Protein AF-A0A9Q9EJA8-F1 (afdb_monomer)

Foldseek 3Di:
DDPPPLPQDLQFFFKKWADPDDDDDDDDDDPCPDIKIWTFRDDDDVPDQWTKTWTWDLPVVPAQLDPPRQQCQKAFEWEPLDPDQADDDPSQADDVPGDHHDDDYWYWHFPDNPQIDRSSIMTGLQDIDIDRPVRDIDTGTTTDSVRSVVVSVSNVVNVVVVVVVVVVVVVVPPDDDPDDDDPPDDDDDDDDDDDDDDDDDDDDDDDDDDDDDDDDDDDDDDDDPDDDDPVVVVVSVVVVVVVVVVVVVLLVVLVVLVVQLVVVVVVVDDNVVSLVVSLVVQCVVPDDVCNVPSSVSSVVSPVSPD

Organism: NCBI:txid215465

Radius of gyration: 27.8 Å; Cα contacts (8 Å, |Δi|>4): 337; chains: 1; bounding box: 72×60×79 Å

Sequence (306 aa):
MHASSDKVSASNVTVVSNLELRPHDDAAEVLIRGVLRYVIIDDPAEGEDFVWALPITSYGGKGVQKKGIIKREHSVVYTTTTRGPPTQTQEELPDRGEKGMLPNAIEVTPHLPSEKLHIMSRINYGEPTRIAIGTSAHEVGAVHRDSVGWFVNQYKLVREQRRQVAAVSNADSTHGSPGSSRYDDLQSFSDNATGKQVKGKMPESSNTRRSGREGPSERGKSTRAESPTSQEHAQNAQQYALRQVSRDQLAIEAAQVHAAYDRLYAERRPEHEIMQTLIARYSSSHGDMLRNDAAARVAYLLQRTS

Nearest PDB structures (foldseek):
  5hjz-assembly1_A  TM=6.035E-01  e=1.183E-02  Mycobacterium tuberculosis H37Rv
  6kyt-assembly1_J  TM=6.198E-01  e=3.607E-02  Mycobacterium tuberculosis H37Rv
  1wx6-assembly1_A  TM=5.287E-01  e=7.513E+00  Homo sapiens

Mean predicted aligned error: 17.38 Å

Structure (mmCIF, N/CA/C/O backbone):
data_AF-A0A9Q9EJA8-F1
#
_entry.id   AF-A0A9Q9EJA8-F1
#
loop_
_atom_site.group_PDB
_atom_site.id
_atom_site.type_symbol
_atom_site.label_atom_id
_atom_site.label_alt_id
_atom_site.label_comp_id
_atom_site.label_asym_id
_atom_site.label_entity_id
_atom_site.label_seq_id
_atom_site.pdbx_PDB_ins_code
_atom_site.Cartn_x
_atom_site.Cartn_y
_atom_site.Cartn_z
_atom_site.occupancy
_atom_site.B_iso_or_equiv
_atom_site.auth_seq_id
_atom_site.auth_comp_id
_atom_site.auth_asym_id
_atom_site.auth_atom_id
_atom_site.pdbx_PDB_model_num
ATOM 1 N N . MET A 1 1 ? 11.878 13.684 23.025 1.00 31.75 1 MET A N 1
ATOM 2 C CA . MET A 1 1 ? 12.324 13.023 21.780 1.00 31.75 1 MET A CA 1
ATOM 3 C C . MET A 1 1 ? 11.150 13.012 20.810 1.00 31.75 1 MET A C 1
ATOM 5 O O . MET A 1 1 ? 10.240 12.212 20.976 1.00 31.75 1 MET A O 1
ATOM 9 N N . HIS A 1 2 ? 11.086 13.979 19.893 1.00 28.17 2 HIS A N 1
ATOM 10 C CA . HIS A 1 2 ? 10.062 14.018 18.846 1.00 28.17 2 HIS A CA 1
ATOM 11 C C . HIS A 1 2 ? 10.539 13.154 17.679 1.00 28.17 2 HIS A C 1
ATOM 13 O O . HIS A 1 2 ? 11.543 13.477 17.052 1.00 28.17 2 HIS A O 1
ATOM 19 N N . ALA A 1 3 ? 9.854 12.038 17.427 1.00 35.38 3 ALA A N 1
ATOM 20 C CA . ALA A 1 3 ? 10.087 11.235 16.236 1.00 35.38 3 ALA A CA 1
ATOM 21 C C . ALA A 1 3 ? 9.667 12.055 15.008 1.00 35.38 3 ALA A C 1
ATOM 23 O O . ALA A 1 3 ? 8.491 12.380 14.838 1.00 35.38 3 ALA A O 1
ATOM 24 N N . SER A 1 4 ? 10.647 12.416 14.185 1.00 34.53 4 SER A N 1
ATOM 25 C CA . SER A 1 4 ? 10.465 13.057 12.885 1.00 34.53 4 SER A CA 1
ATOM 26 C C . SER A 1 4 ? 9.909 12.021 11.897 1.00 34.53 4 SER A C 1
ATOM 28 O O . SER A 1 4 ? 10.664 11.412 11.150 1.00 34.53 4 SER A O 1
ATOM 30 N N . SER A 1 5 ? 8.596 11.754 11.947 1.00 43.06 5 SER A N 1
ATOM 31 C CA . SER A 1 5 ? 7.915 10.771 11.076 1.00 43.06 5 SER A CA 1
ATOM 32 C C . SER A 1 5 ? 7.208 11.409 9.867 1.00 43.06 5 SER A C 1
ATOM 34 O O . SER A 1 5 ? 6.305 10.808 9.289 1.00 43.06 5 SER A O 1
ATOM 36 N N . ASP A 1 6 ? 7.568 12.638 9.491 1.00 43.94 6 ASP A N 1
ATOM 37 C CA . ASP A 1 6 ? 6.875 13.375 8.420 1.00 43.94 6 ASP A CA 1
ATOM 38 C C . ASP A 1 6 ? 7.441 13.113 7.012 1.00 43.94 6 ASP A C 1
ATOM 40 O O . ASP A 1 6 ? 6.987 13.716 6.036 1.00 43.94 6 ASP A O 1
ATOM 44 N N . LYS A 1 7 ? 8.396 12.186 6.870 1.00 42.91 7 LYS A N 1
ATOM 45 C CA . LYS A 1 7 ? 9.030 11.852 5.588 1.00 42.91 7 LYS A CA 1
ATOM 46 C C . LYS A 1 7 ? 8.481 10.564 4.968 1.00 42.91 7 LYS A C 1
ATOM 48 O O . LYS A 1 7 ? 9.251 9.677 4.632 1.00 42.91 7 LYS A O 1
ATOM 53 N N . VAL A 1 8 ? 7.173 10.529 4.712 1.00 46.62 8 VAL A N 1
ATOM 54 C CA . VAL A 1 8 ? 6.616 9.556 3.758 1.00 46.62 8 VAL A CA 1
ATOM 55 C C . VAL A 1 8 ? 7.065 9.963 2.363 1.00 46.62 8 VAL A C 1
ATOM 57 O O . VAL A 1 8 ? 6.493 10.874 1.756 1.00 46.62 8 VAL A O 1
ATOM 60 N N . SER A 1 9 ? 8.146 9.346 1.889 1.00 42.38 9 SER A N 1
ATOM 61 C CA . SER A 1 9 ? 8.662 9.577 0.544 1.00 42.38 9 SER A CA 1
ATOM 62 C C . SER A 1 9 ? 7.737 8.907 -0.467 1.00 42.38 9 SER A C 1
ATOM 64 O O . SER A 1 9 ? 7.563 7.692 -0.463 1.00 42.38 9 SER A O 1
ATOM 66 N N . ALA A 1 10 ? 7.150 9.705 -1.359 1.00 42.44 10 ALA A N 1
ATOM 67 C CA . ALA A 1 10 ? 6.226 9.245 -2.397 1.00 42.44 10 ALA A CA 1
ATOM 68 C C . ALA A 1 10 ? 6.856 8.247 -3.392 1.00 42.44 10 ALA A C 1
ATOM 70 O O . ALA A 1 10 ? 6.149 7.644 -4.191 1.00 42.44 10 ALA A O 1
ATOM 71 N N . SER A 1 11 ? 8.177 8.078 -3.382 1.00 36.31 11 SER A N 1
ATOM 72 C CA . SER A 1 11 ? 8.879 7.432 -4.482 1.00 36.31 11 SER A CA 1
ATOM 73 C C . SER A 1 11 ? 8.814 5.905 -4.507 1.00 36.31 11 SER A C 1
ATOM 75 O O . SER A 1 11 ? 9.080 5.380 -5.574 1.00 36.31 11 SER A O 1
ATOM 77 N N . ASN A 1 12 ? 8.451 5.176 -3.436 1.00 49.88 12 ASN A N 1
ATOM 78 C CA . ASN A 1 12 ? 8.419 3.695 -3.474 1.00 49.88 12 ASN A CA 1
ATOM 79 C C . ASN A 1 12 ? 7.511 3.053 -2.401 1.00 49.88 12 ASN A C 1
ATOM 81 O O . ASN A 1 12 ? 7.988 2.409 -1.465 1.00 49.88 12 ASN A O 1
ATOM 85 N N . VAL A 1 13 ? 6.190 3.182 -2.533 1.00 63.59 13 VAL A N 1
ATOM 86 C CA . VAL A 1 13 ? 5.240 2.506 -1.632 1.00 63.59 13 VAL A CA 1
ATOM 87 C C . VAL A 1 13 ? 5.021 1.060 -2.106 1.00 63.59 13 VAL A C 1
ATOM 89 O O . VAL A 1 13 ? 4.290 0.805 -3.065 1.00 63.59 13 VAL A O 1
ATOM 92 N N . THR A 1 14 ? 5.683 0.108 -1.444 1.00 73.88 14 THR A N 1
ATOM 93 C CA . THR A 1 14 ? 5.711 -1.314 -1.844 1.00 73.88 14 THR A CA 1
ATOM 94 C C . THR A 1 14 ? 4.660 -2.123 -1.092 1.00 73.88 14 THR A C 1
ATOM 96 O O . THR A 1 14 ? 4.462 -1.933 0.111 1.00 73.88 14 THR A O 1
ATOM 99 N N . VAL A 1 15 ? 4.003 -3.054 -1.785 1.00 75.56 15 VAL A N 1
ATOM 100 C CA . VAL A 1 15 ? 3.098 -4.032 -1.180 1.00 75.56 15 VAL A CA 1
ATOM 101 C C . VAL A 1 15 ? 3.834 -5.347 -0.993 1.00 75.56 15 VAL A C 1
ATOM 103 O O . VAL A 1 15 ? 4.305 -5.953 -1.952 1.00 75.56 15 VAL A O 1
ATOM 106 N N . VAL A 1 16 ? 3.894 -5.815 0.247 1.00 75.69 16 VAL A N 1
ATOM 107 C CA . VAL A 1 16 ? 4.545 -7.075 0.611 1.00 75.69 16 VAL A CA 1
ATOM 108 C C . VAL A 1 16 ? 3.550 -8.030 1.255 1.00 75.69 16 VAL A C 1
ATOM 110 O O . VAL A 1 16 ? 2.524 -7.618 1.798 1.00 75.69 16 VAL A O 1
ATOM 113 N N . SER A 1 17 ? 3.852 -9.320 1.207 1.00 69.81 17 SER A N 1
ATOM 114 C CA . SER A 1 17 ? 3.103 -10.376 1.879 1.00 69.81 17 SER A CA 1
ATOM 115 C C . SER A 1 17 ? 4.037 -11.251 2.702 1.00 69.81 17 SER A C 1
ATOM 117 O O . SER A 1 17 ? 5.135 -11.559 2.253 1.00 69.81 17 SER A O 1
ATOM 119 N N . ASN A 1 18 ? 3.631 -11.662 3.902 1.00 62.41 18 ASN A N 1
ATOM 120 C CA . ASN A 1 18 ? 4.373 -12.696 4.620 1.00 62.41 18 ASN A CA 1
ATOM 121 C C . ASN A 1 18 ? 4.173 -14.038 3.897 1.00 62.41 18 ASN A C 1
ATOM 123 O O . ASN A 1 18 ? 3.034 -14.464 3.690 1.00 62.41 18 ASN A O 1
ATOM 127 N N . LEU A 1 19 ? 5.273 -14.693 3.532 1.00 42.03 19 LEU A N 1
ATOM 128 C CA . LEU A 1 19 ? 5.263 -16.059 3.031 1.00 42.03 19 LEU A CA 1
ATOM 129 C C . LEU A 1 19 ? 5.454 -17.024 4.214 1.00 42.03 19 LEU A C 1
ATOM 131 O O . LEU A 1 19 ? 6.559 -17.500 4.461 1.00 42.03 19 LEU A O 1
ATOM 135 N N . GLU A 1 20 ? 4.386 -17.351 4.943 1.00 41.19 20 GLU A N 1
ATOM 136 C CA . GLU A 1 20 ? 4.407 -18.551 5.791 1.00 41.19 20 GLU A CA 1
ATOM 137 C C . GLU A 1 20 ? 4.150 -19.777 4.906 1.00 41.19 20 GLU A C 1
ATOM 139 O O . GLU A 1 20 ? 3.014 -20.187 4.676 1.00 41.19 20 GLU A O 1
ATOM 144 N N . LEU A 1 21 ? 5.227 -20.370 4.388 1.00 34.34 21 LEU A N 1
ATOM 145 C CA . LEU A 1 21 ? 5.223 -21.751 3.913 1.00 34.34 21 LEU A CA 1
ATOM 146 C C . LEU A 1 21 ? 6.164 -22.572 4.787 1.00 34.34 21 LEU A C 1
ATOM 148 O O . LEU A 1 21 ? 7.366 -22.600 4.535 1.00 34.34 21 LEU A O 1
ATOM 152 N N . ARG A 1 22 ? 5.606 -23.280 5.776 1.00 29.23 22 ARG A N 1
ATOM 153 C CA . ARG A 1 22 ? 6.104 -24.602 6.184 1.00 29.23 22 ARG A CA 1
ATOM 154 C C . ARG A 1 22 ? 4.929 -25.498 6.575 1.00 29.23 22 ARG A C 1
ATOM 156 O O . ARG A 1 22 ? 4.178 -25.160 7.484 1.00 29.23 22 ARG A O 1
ATOM 163 N N . PRO A 1 23 ? 4.834 -26.673 5.944 1.00 39.72 23 PRO A N 1
ATOM 164 C CA . PRO A 1 23 ? 4.795 -27.884 6.741 1.00 39.72 23 PRO A CA 1
ATOM 165 C C . PRO A 1 23 ? 5.973 -28.772 6.343 1.00 39.72 23 PRO A C 1
ATOM 167 O O . PRO A 1 23 ? 6.145 -29.106 5.173 1.00 39.72 23 PRO A O 1
ATOM 170 N N . HIS A 1 24 ? 6.783 -29.148 7.327 1.00 37.91 24 HIS A N 1
ATOM 171 C CA . HIS A 1 24 ? 7.570 -30.369 7.241 1.00 37.91 24 HIS A CA 1
ATOM 172 C C . HIS A 1 24 ? 7.313 -31.148 8.532 1.00 37.91 24 HIS A C 1
ATOM 174 O O . HIS A 1 24 ? 7.631 -30.669 9.618 1.00 37.91 24 HIS A O 1
ATOM 180 N N . ASP A 1 25 ? 6.683 -32.297 8.317 1.00 39.53 25 ASP A N 1
ATOM 181 C CA . ASP A 1 25 ? 6.394 -33.450 9.169 1.00 39.53 25 ASP A CA 1
ATOM 182 C C . ASP A 1 25 ? 5.398 -33.362 10.341 1.00 39.53 25 ASP A C 1
ATOM 184 O O . ASP A 1 25 ? 5.552 -32.640 11.322 1.00 39.53 25 ASP A O 1
ATOM 188 N N . ASP A 1 26 ? 4.401 -34.238 10.174 1.00 40.19 26 ASP A N 1
ATOM 189 C CA . ASP A 1 26 ? 3.624 -35.015 11.136 1.00 40.19 26 ASP A CA 1
ATOM 190 C C . ASP A 1 26 ? 2.587 -34.325 12.038 1.00 40.19 26 ASP A C 1
ATOM 192 O O . ASP A 1 26 ? 2.836 -33.863 13.145 1.00 40.19 26 ASP A O 1
ATOM 196 N N . ALA A 1 27 ? 1.341 -34.420 11.555 1.00 44.38 27 ALA A N 1
ATOM 197 C CA . ALA A 1 27 ? 0.131 -34.678 12.334 1.00 44.38 27 ALA A CA 1
ATOM 198 C C . ALA A 1 27 ? -0.126 -33.790 13.568 1.00 44.38 27 ALA A C 1
ATOM 200 O O . ALA A 1 27 ? -0.240 -34.276 14.690 1.00 44.38 27 ALA A O 1
ATOM 201 N N . ALA A 1 28 ? -0.388 -32.504 13.340 1.00 34.06 28 ALA A N 1
ATOM 202 C CA . ALA A 1 28 ? -1.338 -31.741 14.145 1.00 34.06 28 ALA A CA 1
ATOM 203 C C . ALA A 1 28 ? -1.908 -30.597 13.298 1.00 34.06 28 ALA A C 1
ATOM 205 O O . ALA A 1 28 ? -1.180 -29.905 12.594 1.00 34.06 28 ALA A O 1
ATOM 206 N N . GLU A 1 29 ? -3.229 -30.469 13.337 1.00 38.47 29 GLU A N 1
ATOM 207 C CA . GLU A 1 29 ? -4.084 -29.450 12.724 1.00 38.47 29 GLU A CA 1
ATOM 208 C C . GLU A 1 29 ? -3.364 -28.129 12.366 1.00 38.47 29 GLU A C 1
ATOM 210 O O . GLU A 1 29 ? -3.095 -27.273 13.210 1.00 38.47 29 GLU A O 1
ATOM 215 N N . VAL A 1 30 ? -3.035 -27.972 11.079 1.00 35.72 30 VAL A N 1
ATOM 216 C CA . VAL A 1 30 ? -2.380 -26.776 10.539 1.00 35.72 30 VAL A CA 1
ATOM 217 C C . VAL A 1 30 ? -3.385 -25.629 10.554 1.00 35.72 30 VAL A C 1
ATOM 219 O O . VAL A 1 30 ? -4.227 -25.494 9.665 1.00 35.72 30 VAL A O 1
ATOM 222 N N . LEU A 1 31 ? -3.286 -24.767 11.561 1.00 33.97 31 LEU A N 1
ATOM 223 C CA . LEU A 1 31 ? -3.894 -23.447 11.518 1.00 33.97 31 LEU A CA 1
ATOM 224 C C . LEU A 1 31 ? -3.164 -22.666 10.417 1.00 33.97 31 LEU A C 1
ATOM 226 O O . LEU A 1 31 ? -2.086 -22.129 10.657 1.00 33.97 31 LEU A O 1
ATOM 230 N N . ILE A 1 32 ? -3.712 -22.619 9.198 1.00 39.78 32 ILE A N 1
ATOM 231 C CA . ILE A 1 32 ? -3.213 -21.705 8.163 1.00 39.78 32 ILE A CA 1
ATOM 232 C C . ILE A 1 32 ? -3.501 -20.288 8.675 1.00 39.78 32 ILE A C 1
ATOM 234 O O . ILE A 1 32 ? -4.574 -19.724 8.442 1.00 39.78 32 ILE A O 1
ATOM 238 N N . ARG A 1 33 ? -2.567 -19.715 9.442 1.00 43.84 33 ARG A N 1
ATOM 239 C CA . ARG A 1 33 ? -2.546 -18.283 9.730 1.00 43.84 33 ARG A CA 1
ATOM 240 C C . ARG A 1 33 ? -2.438 -17.590 8.374 1.00 43.84 33 ARG A C 1
ATOM 242 O O . ARG A 1 33 ? -1.503 -17.811 7.617 1.00 43.84 33 ARG A O 1
ATOM 249 N N . GLY A 1 34 ? -3.489 -16.856 8.013 1.00 59.69 34 GLY A N 1
ATOM 250 C CA . GLY A 1 34 ? -3.647 -16.309 6.669 1.00 59.69 34 GLY A CA 1
ATOM 251 C C . GLY A 1 34 ? -2.490 -15.398 6.256 1.00 59.69 34 GLY A C 1
ATOM 252 O O . GLY A 1 34 ? -1.911 -14.699 7.083 1.00 59.69 34 GLY A O 1
ATOM 253 N N . VAL A 1 35 ? -2.200 -15.371 4.953 1.00 71.69 35 VAL A N 1
ATOM 254 C CA . VAL A 1 35 ? -1.208 -14.477 4.338 1.00 71.69 35 VAL A CA 1
ATOM 255 C C . VAL A 1 35 ? -1.517 -13.022 4.703 1.00 71.69 35 VAL A C 1
ATOM 257 O O . VAL A 1 35 ? -2.512 -12.452 4.239 1.00 71.69 35 VAL A O 1
ATOM 260 N N . LEU A 1 36 ? -0.655 -12.416 5.521 1.00 85.12 36 LEU A N 1
ATOM 261 C CA . LEU A 1 36 ? -0.733 -11.002 5.882 1.00 85.12 36 LEU A CA 1
ATOM 262 C C . LEU A 1 36 ? -0.089 -10.167 4.784 1.00 85.12 36 LEU A C 1
ATOM 264 O O . LEU A 1 36 ? 1.019 -10.470 4.344 1.00 85.12 36 LEU A O 1
ATOM 268 N N . ARG A 1 37 ? -0.785 -9.120 4.343 1.00 91.81 37 ARG A N 1
ATOM 269 C CA . ARG A 1 37 ? -0.294 -8.177 3.338 1.00 91.81 37 ARG A CA 1
ATOM 270 C C . ARG A 1 37 ? -0.128 -6.805 3.960 1.00 91.81 37 ARG A C 1
ATOM 272 O O . ARG A 1 37 ? -0.930 -6.419 4.806 1.00 91.81 37 ARG A O 1
ATOM 279 N N . TYR A 1 38 ? 0.878 -6.075 3.511 1.00 94.38 38 TYR A N 1
ATOM 280 C CA . TYR A 1 38 ? 1.227 -4.774 4.051 1.00 94.38 38 TYR A CA 1
ATOM 281 C C . TYR A 1 38 ? 1.625 -3.807 2.953 1.00 94.38 38 TYR A C 1
ATOM 283 O O . TYR A 1 38 ? 2.189 -4.213 1.942 1.00 94.38 38 TYR A O 1
ATOM 291 N N . VAL A 1 39 ? 1.374 -2.529 3.201 1.00 94.56 39 VAL A N 1
ATOM 292 C CA . VAL A 1 39 ? 1.930 -1.417 2.440 1.00 94.56 39 VAL A CA 1
ATOM 293 C C . VAL A 1 39 ? 3.052 -0.789 3.262 1.00 94.56 39 VAL A C 1
ATOM 295 O O . VAL A 1 39 ? 2.789 -0.315 4.367 1.00 94.56 39 VAL A O 1
ATOM 298 N N . ILE A 1 40 ? 4.283 -0.788 2.756 1.00 91.75 40 ILE A N 1
ATOM 299 C CA . ILE A 1 40 ? 5.428 -0.150 3.424 1.00 91.75 40 ILE A CA 1
ATOM 300 C C . ILE A 1 40 ? 5.341 1.367 3.228 1.00 91.75 40 ILE A C 1
ATOM 302 O O . ILE A 1 40 ? 5.165 1.828 2.102 1.00 91.75 40 ILE A O 1
ATOM 306 N N . ILE A 1 41 ? 5.411 2.126 4.324 1.00 86.56 41 ILE A N 1
ATOM 307 C CA . ILE A 1 41 ? 5.165 3.578 4.328 1.00 86.56 41 ILE A CA 1
ATOM 308 C C . ILE A 1 41 ? 6.474 4.362 4.246 1.00 86.56 41 ILE A C 1
ATOM 310 O O . ILE A 1 41 ? 6.547 5.340 3.512 1.00 86.56 41 ILE A O 1
ATOM 314 N N . ASP A 1 42 ? 7.487 3.918 4.988 1.00 78.12 42 ASP A N 1
ATOM 315 C CA . ASP A 1 42 ? 8.757 4.618 5.151 1.00 78.12 42 ASP A CA 1
ATOM 316 C C . ASP A 1 42 ? 9.921 3.632 5.009 1.00 78.12 42 ASP A C 1
ATOM 318 O O . ASP A 1 42 ? 9.833 2.478 5.446 1.00 78.12 42 ASP A O 1
ATOM 322 N N . ASP A 1 43 ? 11.021 4.106 4.422 1.00 71.81 43 ASP A N 1
ATOM 323 C CA . ASP A 1 43 ? 12.312 3.435 4.555 1.00 71.81 43 ASP A CA 1
ATOM 324 C C . ASP A 1 43 ? 12.779 3.536 6.020 1.00 71.81 43 ASP A C 1
ATOM 326 O O . ASP A 1 43 ? 12.457 4.511 6.710 1.00 71.81 43 ASP A O 1
ATOM 330 N N . PRO A 1 44 ? 13.530 2.541 6.519 1.00 71.69 44 PRO A N 1
ATOM 331 C CA . PRO A 1 44 ? 14.015 2.576 7.890 1.00 71.69 44 PRO A CA 1
ATOM 332 C C . PRO A 1 44 ? 14.928 3.778 8.109 1.00 71.69 44 PRO A C 1
ATOM 334 O O . PRO A 1 44 ? 15.828 4.040 7.303 1.00 71.69 44 PRO A O 1
ATOM 337 N N . ALA A 1 45 ? 14.711 4.506 9.204 1.00 76.06 45 ALA A N 1
ATOM 338 C CA . ALA A 1 45 ? 15.643 5.549 9.602 1.00 76.06 45 ALA A CA 1
ATOM 339 C C . ALA A 1 45 ? 17.000 4.930 9.980 1.00 76.06 45 ALA A C 1
ATOM 341 O O . ALA A 1 45 ? 17.096 3.751 10.327 1.00 76.06 45 ALA A O 1
ATOM 342 N N . GLU A 1 46 ? 18.067 5.728 9.919 1.00 75.75 46 GLU A N 1
ATOM 343 C CA . GLU A 1 46 ? 19.399 5.264 10.306 1.00 75.75 46 GLU A CA 1
ATOM 344 C C . GLU A 1 46 ? 19.386 4.734 11.751 1.00 75.75 46 GLU A C 1
ATOM 346 O O . GLU A 1 46 ? 18.997 5.438 12.683 1.00 75.75 46 GLU A O 1
ATOM 351 N N . GLY A 1 47 ? 19.788 3.471 11.923 1.00 79.62 47 GLY A N 1
ATOM 352 C CA . GLY A 1 47 ? 19.790 2.784 13.215 1.00 79.62 47 GLY A CA 1
ATOM 353 C C . GLY A 1 47 ? 18.477 2.093 13.604 1.00 79.62 47 GLY A C 1
ATOM 354 O O . GLY A 1 47 ? 18.448 1.451 14.653 1.00 79.62 47 GLY A O 1
ATOM 355 N N . GLU A 1 48 ? 17.416 2.172 12.794 1.00 83.00 48 GLU A N 1
ATOM 356 C CA . GLU A 1 48 ? 16.196 1.382 13.005 1.00 83.00 48 GLU A CA 1
ATOM 357 C C . GLU A 1 48 ? 16.307 -0.008 12.356 1.00 83.00 48 GLU A C 1
ATOM 359 O O . GLU A 1 48 ? 16.776 -0.166 11.229 1.00 83.00 48 GLU A O 1
ATOM 364 N N . ASP A 1 49 ? 15.844 -1.034 13.071 1.00 86.56 49 ASP A N 1
ATOM 365 C CA . ASP A 1 49 ? 15.796 -2.436 12.637 1.00 86.56 49 ASP A CA 1
ATOM 366 C C . ASP A 1 49 ? 14.383 -2.880 12.218 1.00 86.56 49 ASP A C 1
ATOM 368 O O . ASP A 1 49 ? 14.094 -4.077 12.097 1.00 86.56 49 ASP A O 1
ATOM 372 N N . PHE A 1 50 ? 13.493 -1.915 11.974 1.00 85.38 50 PHE A N 1
ATOM 373 C CA . PHE A 1 50 ? 12.120 -2.134 11.534 1.00 85.38 50 PHE A CA 1
ATOM 374 C C . PHE A 1 50 ? 11.677 -1.084 10.506 1.00 85.38 50 PHE A C 1
ATOM 376 O O . PHE A 1 50 ? 12.234 0.004 10.415 1.00 85.38 50 PHE A O 1
ATOM 383 N N . VAL A 1 51 ? 10.630 -1.411 9.749 1.00 85.56 51 VAL A N 1
ATOM 384 C CA . VAL A 1 51 ? 9.905 -0.472 8.883 1.00 85.56 51 VAL A CA 1
ATOM 385 C C . VAL A 1 51 ? 8.482 -0.275 9.382 1.00 85.56 51 VAL A C 1
ATOM 387 O O . VAL A 1 51 ? 7.883 -1.180 9.974 1.00 85.56 51 VAL A O 1
ATOM 390 N N . TRP A 1 52 ? 7.919 0.902 9.122 1.00 88.94 52 TRP A N 1
ATOM 391 C CA . TRP A 1 52 ? 6.498 1.153 9.333 1.00 88.94 52 TRP A CA 1
ATOM 392 C C . TRP A 1 52 ? 5.683 0.679 8.138 1.00 88.94 52 TRP A C 1
ATOM 394 O O . TRP A 1 52 ? 5.993 0.979 6.983 1.00 88.94 52 TRP A O 1
ATOM 404 N N . ALA A 1 53 ? 4.604 -0.036 8.431 1.00 92.56 53 ALA A N 1
ATOM 405 C CA . ALA A 1 53 ? 3.742 -0.615 7.424 1.00 92.56 53 ALA A CA 1
ATOM 406 C C . ALA A 1 53 ? 2.262 -0.502 7.804 1.00 92.56 53 ALA A C 1
ATOM 408 O O . ALA A 1 53 ? 1.903 -0.578 8.980 1.00 92.56 53 ALA A O 1
ATOM 409 N N . LEU A 1 54 ? 1.388 -0.357 6.810 1.00 95.50 54 LEU A N 1
ATOM 410 C CA . LEU A 1 54 ? -0.063 -0.420 6.992 1.00 95.50 54 LEU A CA 1
ATOM 411 C C . LEU A 1 54 ? -0.578 -1.798 6.594 1.00 95.50 54 LEU A C 1
ATOM 413 O O . LEU A 1 54 ? -0.283 -2.249 5.484 1.00 95.50 54 LEU A O 1
ATOM 417 N N . PRO A 1 55 ? -1.367 -2.469 7.442 1.00 95.56 55 PRO A N 1
ATOM 418 C CA . PRO A 1 55 ? -1.924 -3.757 7.084 1.00 95.56 55 PRO A CA 1
ATOM 419 C C . PRO A 1 55 ? -3.002 -3.612 6.003 1.00 95.56 55 PRO A C 1
ATOM 421 O O . PRO A 1 55 ? -3.841 -2.708 6.033 1.00 95.56 55 PRO A O 1
ATOM 424 N N . ILE A 1 56 ? -2.986 -4.555 5.061 1.00 95.62 56 ILE A N 1
ATOM 425 C CA . ILE A 1 56 ? -4.072 -4.817 4.122 1.00 95.62 56 ILE A CA 1
ATOM 426 C C . ILE A 1 56 ? -4.869 -6.001 4.657 1.00 95.62 56 ILE A C 1
ATOM 428 O O . ILE A 1 56 ? -4.379 -7.131 4.724 1.00 95.62 56 ILE A O 1
ATOM 432 N N . THR A 1 57 ? -6.129 -5.760 4.988 1.00 93.25 57 THR A N 1
ATOM 433 C CA . THR A 1 57 ? -7.012 -6.749 5.604 1.00 93.25 57 THR A CA 1
ATOM 434 C C . THR A 1 57 ? -8.261 -6.940 4.757 1.00 93.25 57 THR A C 1
ATOM 436 O O . THR A 1 57 ? -8.845 -5.994 4.240 1.00 93.25 57 THR A O 1
ATOM 439 N N . SER A 1 58 ? -8.693 -8.192 4.593 1.00 91.19 58 SER A N 1
ATOM 440 C CA . SER A 1 58 ? -10.009 -8.505 4.015 1.00 91.19 58 SER A CA 1
ATOM 441 C C . SER A 1 58 ? -11.055 -8.833 5.079 1.00 91.19 58 SER A C 1
ATOM 443 O O . SER A 1 58 ? -12.214 -9.068 4.747 1.00 91.19 58 SER A O 1
ATOM 445 N N . TYR A 1 59 ? -10.633 -8.917 6.347 1.00 88.75 59 TYR A N 1
ATOM 446 C CA . TYR A 1 59 ? -11.448 -9.336 7.491 1.00 88.75 59 TYR A CA 1
ATOM 447 C C . TYR A 1 59 ? -12.222 -10.640 7.245 1.00 88.75 59 TYR A C 1
ATOM 449 O O . TYR A 1 59 ? -13.396 -10.756 7.590 1.00 88.75 59 TYR A O 1
ATOM 457 N N . GLY A 1 60 ? -11.564 -11.624 6.623 1.00 85.75 60 GLY A N 1
ATOM 458 C CA . GLY A 1 60 ? -12.203 -12.888 6.251 1.00 85.75 60 GLY A CA 1
ATOM 459 C C . GLY A 1 60 ? -13.205 -12.729 5.105 1.00 85.75 60 GLY A C 1
ATOM 460 O O . GLY A 1 60 ? -14.253 -13.363 5.119 1.00 85.75 60 GLY A O 1
ATOM 461 N N . GLY A 1 61 ? -12.912 -11.838 4.152 1.00 88.19 61 GLY A N 1
ATOM 462 C CA . GLY A 1 61 ? -13.792 -11.553 3.017 1.00 88.19 61 GLY A CA 1
ATOM 463 C C . GLY A 1 61 ? -15.002 -10.681 3.361 1.00 88.19 61 GLY A C 1
ATOM 464 O O . GLY A 1 61 ? -15.975 -10.700 2.620 1.00 88.19 61 GLY A O 1
ATOM 465 N N . LYS A 1 62 ? -14.954 -9.930 4.466 1.00 89.94 62 LYS A N 1
ATOM 466 C CA . LYS A 1 62 ? -16.049 -9.061 4.933 1.00 89.94 62 LYS A CA 1
ATOM 467 C C . LYS A 1 62 ? -15.738 -7.567 4.836 1.00 89.94 62 LYS A C 1
ATOM 469 O O . LYS A 1 62 ? -16.604 -6.748 5.124 1.00 89.94 62 LYS A O 1
ATOM 474 N N . GLY A 1 63 ? -14.504 -7.201 4.484 1.00 92.12 63 GLY A N 1
ATOM 475 C CA . GLY A 1 63 ? -14.088 -5.800 4.453 1.00 92.12 63 GLY A CA 1
ATOM 476 C C . GLY A 1 63 ? -14.376 -5.113 5.792 1.00 92.12 63 GLY A C 1
ATOM 477 O O . GLY A 1 63 ? -14.219 -5.718 6.854 1.00 92.12 63 GLY A O 1
ATOM 478 N N . VAL A 1 64 ? -14.850 -3.869 5.766 1.00 95.69 64 VAL A N 1
ATOM 479 C CA . VAL A 1 64 ? -15.121 -3.106 7.002 1.00 95.69 64 VAL A CA 1
ATOM 480 C C . VAL A 1 64 ? -16.480 -3.400 7.661 1.00 95.69 64 VAL A C 1
ATOM 482 O O . VAL A 1 64 ? -16.882 -2.681 8.571 1.00 95.69 64 VAL A O 1
ATOM 485 N N . GLN A 1 65 ? -17.188 -4.463 7.262 1.00 93.00 65 GLN A N 1
ATOM 486 C CA . GLN A 1 65 ? -18.445 -4.880 7.907 1.00 93.00 65 GLN A CA 1
ATOM 487 C C . GLN A 1 65 ? -18.241 -5.375 9.353 1.00 93.00 65 GLN A C 1
ATOM 489 O O . GLN A 1 65 ? -19.174 -5.398 10.159 1.00 93.00 65 GLN A O 1
ATOM 494 N N . LYS A 1 66 ? -17.034 -5.841 9.702 1.00 85.25 66 LYS A N 1
ATOM 495 C CA . LYS A 1 66 ? -16.761 -6.418 11.025 1.00 85.25 66 LYS A CA 1
ATOM 496 C C . LYS A 1 66 ? -17.022 -5.380 12.131 1.00 85.25 66 LYS A C 1
ATOM 498 O O . LYS A 1 66 ? -16.480 -4.280 12.108 1.00 85.25 66 LYS A O 1
ATOM 503 N N . LYS A 1 67 ? -17.802 -5.761 13.150 1.00 85.94 67 LYS A N 1
ATOM 504 C CA . LYS A 1 67 ? -18.092 -4.902 14.310 1.00 85.94 67 LYS A CA 1
ATOM 505 C C . LYS A 1 67 ? -16.797 -4.440 14.990 1.00 85.94 67 LYS A C 1
ATOM 507 O O . LYS A 1 67 ? -15.906 -5.252 15.238 1.00 85.94 67 LYS A O 1
ATOM 512 N N . GLY A 1 68 ? -16.734 -3.151 15.322 1.00 89.12 68 GLY A N 1
ATOM 513 C CA . GLY A 1 68 ? -15.582 -2.525 15.978 1.00 89.12 68 GLY A CA 1
ATOM 514 C C . GLY A 1 68 ? -14.514 -1.996 15.018 1.00 89.12 68 GLY A C 1
ATOM 515 O O . GLY A 1 68 ? -13.551 -1.390 15.476 1.00 89.12 68 GLY A O 1
ATOM 516 N N . ILE A 1 69 ? -14.676 -2.184 13.704 1.00 94.31 69 ILE A N 1
ATOM 517 C CA . ILE A 1 69 ? -13.812 -1.554 12.704 1.00 94.31 69 ILE A CA 1
ATOM 518 C C . ILE A 1 69 ? -14.248 -0.105 12.489 1.00 94.31 69 ILE A C 1
ATOM 520 O O . ILE A 1 69 ? -15.417 0.173 12.245 1.00 94.31 69 ILE A O 1
ATOM 524 N N . ILE A 1 70 ? -13.293 0.823 12.568 1.00 96.38 70 ILE A N 1
A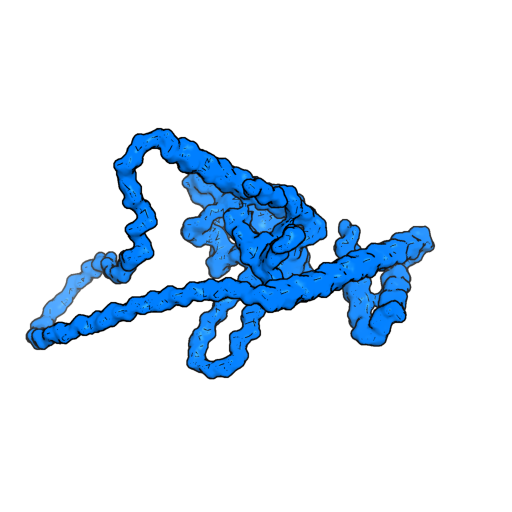TOM 525 C CA . ILE A 1 70 ? -13.535 2.248 12.336 1.00 96.38 70 ILE A CA 1
ATOM 526 C C . ILE A 1 70 ? -13.435 2.513 10.830 1.00 96.38 70 ILE A C 1
ATOM 528 O O . ILE A 1 70 ? -12.335 2.653 10.288 1.00 96.38 70 ILE A O 1
ATOM 532 N N . LYS A 1 71 ? -14.575 2.601 10.135 1.00 97.06 71 LYS A N 1
ATOM 533 C CA . LYS A 1 71 ? -14.613 2.702 8.663 1.00 97.06 71 LYS A CA 1
ATOM 534 C C . LYS A 1 71 ? -13.796 3.876 8.122 1.00 97.06 71 LYS A C 1
ATOM 536 O O . LYS A 1 71 ? -13.004 3.686 7.208 1.00 97.06 71 LYS A O 1
ATOM 541 N N . ARG A 1 72 ? -13.877 5.052 8.753 1.00 97.62 72 ARG A N 1
ATOM 542 C CA . ARG A 1 72 ? -13.107 6.260 8.374 1.00 97.62 72 ARG A CA 1
ATOM 543 C C . ARG A 1 72 ? -11.582 6.146 8.438 1.00 97.62 72 ARG A C 1
ATOM 545 O O . ARG A 1 72 ? -10.899 7.065 8.005 1.00 97.62 72 ARG A O 1
ATOM 552 N N . GLU A 1 73 ? -11.050 5.068 9.002 1.00 98.06 73 GLU A N 1
ATOM 553 C CA . GLU A 1 73 ? -9.608 4.794 9.033 1.00 98.06 73 GLU A CA 1
ATOM 554 C C . GLU A 1 73 ? -9.173 3.830 7.925 1.00 98.06 73 GLU A C 1
ATOM 556 O O . GLU A 1 73 ? -8.027 3.386 7.916 1.00 98.06 73 GLU A O 1
ATOM 561 N N . HIS A 1 74 ? -10.077 3.501 7.001 1.00 98.38 74 HIS A N 1
ATOM 562 C CA . HIS A 1 74 ? -9.848 2.532 5.941 1.00 98.38 74 HIS A CA 1
ATOM 563 C C . HIS A 1 74 ? -10.102 3.126 4.560 1.00 98.38 74 HIS A C 1
ATOM 565 O O . HIS A 1 74 ? -10.933 4.019 4.402 1.00 98.38 74 HIS A O 1
ATOM 571 N N . SER A 1 75 ? -9.426 2.588 3.548 1.00 98.25 75 SER A N 1
ATOM 572 C CA . SER A 1 75 ? -9.755 2.797 2.134 1.00 98.25 75 SER A CA 1
ATOM 573 C C . SER A 1 75 ? -9.799 1.465 1.392 1.00 98.25 75 SER A C 1
ATOM 575 O O . SER A 1 75 ? -9.253 0.451 1.841 1.00 98.25 75 SER A O 1
ATOM 577 N N . VAL A 1 76 ? -10.461 1.466 0.237 1.00 98.12 76 VAL A N 1
ATOM 578 C CA . VAL A 1 76 ? -10.422 0.343 -0.704 1.00 98.12 76 VAL A CA 1
ATOM 579 C C . VAL A 1 76 ? -9.019 0.233 -1.296 1.00 98.12 76 VAL A C 1
ATOM 581 O O . VAL A 1 76 ? -8.441 1.242 -1.686 1.00 98.12 76 VAL A O 1
ATOM 584 N N . VAL A 1 77 ? -8.492 -0.986 -1.407 1.00 97.44 77 VAL A N 1
ATOM 585 C CA . VAL A 1 77 ? -7.264 -1.268 -2.161 1.00 97.44 77 VAL A CA 1
ATOM 586 C C . VAL A 1 77 ? -7.513 -2.393 -3.155 1.00 97.44 77 VAL A C 1
ATOM 588 O O . VAL A 1 77 ? -8.199 -3.365 -2.838 1.00 97.44 77 VAL A O 1
ATOM 591 N N . TYR A 1 78 ? -6.987 -2.254 -4.367 1.00 96.75 78 TYR A N 1
ATOM 592 C CA . TYR A 1 78 ? -7.231 -3.189 -5.464 1.00 96.75 78 TYR A CA 1
ATOM 593 C C . TYR A 1 78 ? -6.027 -3.265 -6.404 1.00 96.75 78 TYR A C 1
ATOM 595 O O . TYR A 1 78 ? -5.175 -2.383 -6.391 1.00 96.75 78 TYR A O 1
ATOM 603 N N . THR A 1 79 ? -5.936 -4.32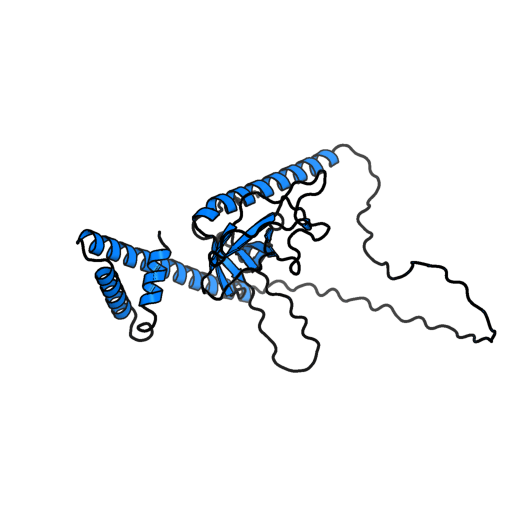5 -7.207 1.00 94.81 79 THR A N 1
ATOM 604 C CA . THR A 1 79 ? -4.878 -4.461 -8.220 1.00 94.81 79 THR A CA 1
ATOM 605 C C . THR A 1 79 ? -5.306 -3.886 -9.567 1.00 94.81 79 THR A C 1
ATOM 607 O O . THR A 1 79 ? -6.470 -4.050 -9.939 1.00 94.81 79 THR A O 1
ATOM 610 N N . THR A 1 80 ? -4.366 -3.321 -10.334 1.00 91.81 80 THR A N 1
ATOM 611 C CA . THR A 1 80 ? -4.581 -2.758 -11.694 1.00 91.81 80 THR A CA 1
ATOM 612 C C . THR A 1 80 ? -5.201 -3.756 -12.679 1.00 91.81 80 THR A C 1
ATOM 614 O O . THR A 1 80 ? -5.855 -3.387 -13.648 1.00 91.81 80 THR A O 1
ATOM 617 N N . THR A 1 81 ? -5.036 -5.057 -12.426 1.00 84.19 81 THR A N 1
ATOM 618 C CA . THR A 1 81 ? -5.658 -6.142 -13.203 1.00 84.19 81 THR A CA 1
ATOM 619 C C . THR A 1 81 ? -7.181 -6.227 -13.029 1.00 84.19 81 THR A C 1
ATOM 621 O O . THR A 1 81 ? -7.849 -6.974 -13.748 1.00 84.19 81 THR A O 1
ATOM 624 N N . THR A 1 82 ? -7.743 -5.485 -12.076 1.00 81.62 82 THR A N 1
ATOM 625 C CA . THR A 1 82 ? -9.187 -5.360 -11.850 1.00 81.62 82 THR A CA 1
ATOM 626 C C . THR A 1 82 ? -9.749 -4.266 -12.756 1.00 81.62 82 THR A C 1
ATOM 628 O O . THR A 1 82 ? -9.084 -3.271 -13.016 1.00 81.62 82 THR A O 1
ATOM 631 N N . ARG A 1 83 ? -10.996 -4.409 -13.226 1.00 86.31 83 ARG A N 1
ATOM 632 C CA . ARG A 1 83 ? -11.689 -3.381 -14.030 1.00 86.31 83 ARG A CA 1
ATOM 633 C C . ARG A 1 83 ? -12.140 -2.190 -13.165 1.00 86.31 83 ARG A C 1
ATOM 635 O O . ARG A 1 83 ? -13.330 -1.894 -13.099 1.00 86.31 83 ARG A O 1
ATOM 642 N N . GLY A 1 84 ? -11.193 -1.545 -12.489 1.00 90.69 84 GLY A N 1
ATOM 643 C CA . GLY A 1 84 ? -11.417 -0.434 -11.568 1.00 90.69 84 GLY A CA 1
ATOM 644 C C . GLY A 1 84 ? -11.620 -0.848 -10.104 1.00 90.69 84 GLY A C 1
ATOM 645 O O . GLY A 1 84 ? -11.588 -2.041 -9.774 1.00 90.69 84 GLY A O 1
ATOM 646 N N . PRO A 1 85 ? -11.813 0.143 -9.214 1.00 93.50 85 PRO A N 1
ATOM 647 C CA . PRO A 1 85 ? -11.983 -0.101 -7.792 1.00 93.50 85 PRO A CA 1
ATOM 648 C C . PRO A 1 85 ? -13.292 -0.853 -7.530 1.00 93.50 85 PRO A C 1
ATOM 650 O O . PRO A 1 85 ? -14.332 -0.502 -8.095 1.00 93.50 85 PRO A O 1
ATOM 653 N N . PRO A 1 86 ? -13.284 -1.868 -6.654 1.00 93.00 86 PRO A N 1
ATOM 654 C CA . PRO A 1 86 ? -14.505 -2.570 -6.310 1.00 93.00 86 PRO A CA 1
ATOM 655 C C . PRO A 1 86 ? -15.475 -1.670 -5.550 1.00 93.00 86 PRO A C 1
ATOM 657 O O . PRO A 1 86 ? -15.086 -0.900 -4.669 1.00 93.00 86 PRO A O 1
ATOM 660 N N . THR A 1 87 ? -16.757 -1.799 -5.883 1.00 93.62 87 THR A N 1
ATOM 661 C CA . THR A 1 87 ? -17.835 -1.113 -5.172 1.00 93.62 87 THR A CA 1
ATOM 662 C C . THR A 1 87 ? -17.911 -1.618 -3.734 1.00 93.62 87 THR A C 1
ATOM 664 O O . THR A 1 87 ? -17.794 -2.816 -3.475 1.00 93.62 87 THR A O 1
ATOM 667 N N . GLN A 1 88 ? -18.113 -0.693 -2.796 1.00 93.12 88 GLN A N 1
ATOM 668 C CA . GLN A 1 88 ? -18.371 -1.034 -1.401 1.00 93.12 88 GLN A CA 1
ATOM 669 C C . GLN A 1 88 ? -19.673 -1.829 -1.305 1.00 93.12 88 GLN A C 1
ATOM 671 O O . GLN A 1 88 ? -20.658 -1.506 -1.972 1.00 93.12 88 GLN A O 1
ATOM 676 N N . THR A 1 89 ? -19.678 -2.864 -0.473 1.00 93.25 89 THR A N 1
ATOM 677 C CA . THR A 1 89 ? -20.920 -3.584 -0.169 1.00 93.25 89 THR A CA 1
ATOM 678 C C . THR A 1 89 ? -21.858 -2.723 0.674 1.00 93.25 89 THR A C 1
ATOM 680 O O . THR A 1 89 ? -21.423 -1.769 1.323 1.00 93.25 89 THR A O 1
ATOM 683 N N . GLN A 1 90 ? -23.149 -3.063 0.689 1.00 94.00 90 GLN A N 1
ATOM 684 C CA . GLN A 1 90 ? -24.147 -2.338 1.482 1.00 94.00 90 GLN A CA 1
ATOM 685 C C . GLN A 1 90 ? -23.772 -2.319 2.970 1.00 94.00 90 GLN A C 1
ATOM 687 O O . GLN A 1 90 ? -24.011 -1.336 3.665 1.00 94.00 90 GLN A O 1
ATOM 692 N N . GLU A 1 91 ? -23.145 -3.389 3.449 1.00 92.50 91 GLU A N 1
ATOM 693 C CA . GLU A 1 91 ? -22.732 -3.568 4.836 1.00 92.50 91 GLU A CA 1
ATOM 694 C C . GLU A 1 91 ? -21.441 -2.806 5.185 1.00 92.50 91 GLU A C 1
ATOM 696 O O . GLU A 1 91 ? -21.141 -2.566 6.358 1.00 92.50 91 GLU A O 1
ATOM 701 N N . GLU A 1 92 ? -20.681 -2.385 4.174 1.00 95.38 92 GLU A N 1
ATOM 702 C CA . GLU A 1 92 ? -19.528 -1.501 4.334 1.00 95.38 92 GLU A CA 1
ATOM 703 C C . GLU A 1 92 ? -19.901 -0.019 4.324 1.00 95.38 92 GLU A C 1
ATOM 705 O O . GLU A 1 92 ? -19.090 0.807 4.745 1.00 95.38 92 GLU A O 1
ATOM 710 N N . LEU A 1 93 ? -21.118 0.336 3.905 1.00 95.50 93 LEU A N 1
ATOM 711 C CA . LEU A 1 93 ? -21.595 1.715 3.976 1.00 95.50 93 LEU A CA 1
ATOM 712 C C . LEU A 1 93 ? -21.721 2.166 5.438 1.00 95.50 93 LEU A C 1
ATOM 714 O O . LEU A 1 93 ? -22.030 1.346 6.302 1.00 95.50 93 LEU A O 1
ATOM 718 N N . PRO A 1 94 ? -21.443 3.441 5.753 1.00 95.25 94 PRO A N 1
ATOM 719 C CA . PRO A 1 94 ? -21.527 3.934 7.122 1.00 95.25 94 PRO A CA 1
ATOM 720 C C . PRO A 1 94 ? -22.943 3.821 7.687 1.00 95.25 94 PRO A C 1
ATOM 722 O O . PRO A 1 94 ? -23.918 4.153 7.010 1.00 95.25 94 PRO A O 1
ATOM 725 N N . ASP A 1 95 ? -23.033 3.431 8.956 1.00 93.38 95 ASP A N 1
ATOM 726 C CA . ASP A 1 95 ? -24.281 3.522 9.708 1.00 93.38 95 ASP A CA 1
ATOM 727 C C . ASP A 1 95 ? -24.621 4.984 10.051 1.00 93.38 95 ASP A C 1
ATOM 729 O O . ASP A 1 95 ? -23.813 5.909 9.903 1.00 93.38 95 ASP A O 1
ATOM 733 N N . ARG A 1 96 ? -25.840 5.227 10.547 1.00 92.50 96 ARG A N 1
ATOM 734 C CA . ARG A 1 96 ? -26.275 6.573 10.946 1.00 92.50 96 ARG A CA 1
ATOM 735 C C . ARG A 1 96 ? -25.338 7.155 12.014 1.00 92.50 96 ARG A C 1
ATOM 737 O O . ARG A 1 96 ? -25.278 6.657 13.133 1.00 92.50 96 ARG A O 1
ATOM 744 N N . GLY A 1 97 ? -24.678 8.264 11.682 1.00 91.44 97 GLY A N 1
ATOM 745 C CA . GLY A 1 97 ? -23.734 8.952 12.572 1.00 91.44 97 GLY A CA 1
ATOM 746 C C . GLY A 1 97 ? -22.297 8.422 12.498 1.00 91.44 97 GLY A C 1
ATOM 747 O O . GLY A 1 97 ? -21.404 9.003 13.114 1.00 91.44 97 GLY A O 1
ATOM 748 N N . GLU A 1 98 ? -22.050 7.370 11.717 1.00 94.69 98 GLU A N 1
ATOM 749 C CA . GLU A 1 98 ? -20.711 6.892 11.396 1.00 94.69 98 GLU A CA 1
ATOM 750 C C . GLU A 1 98 ? -20.146 7.647 10.182 1.00 94.69 98 GLU A C 1
ATOM 752 O O . GLU A 1 98 ? -20.870 8.060 9.276 1.00 94.69 98 GLU A O 1
ATOM 757 N N . LYS A 1 99 ? -18.824 7.828 10.142 1.00 96.06 99 LYS A N 1
ATOM 758 C CA . LYS A 1 99 ? -18.131 8.291 8.934 1.00 96.06 99 LYS A CA 1
ATOM 759 C C . LYS A 1 99 ? -17.714 7.078 8.104 1.00 96.06 99 LYS A C 1
ATOM 761 O O . LYS A 1 99 ? -17.098 6.161 8.645 1.00 96.06 99 LYS A O 1
ATOM 766 N N . GLY A 1 100 ? -18.021 7.106 6.809 1.00 97.00 100 GLY A N 1
ATOM 767 C CA . GLY A 1 100 ? -17.648 6.045 5.870 1.00 97.00 100 GLY A CA 1
ATOM 768 C C . GLY A 1 100 ? -16.141 5.942 5.648 1.00 97.00 100 GLY A C 1
ATOM 769 O O . GLY A 1 100 ? -15.366 6.729 6.193 1.00 97.00 100 GLY A O 1
ATOM 770 N N . MET A 1 101 ? -15.741 4.966 4.831 1.00 98.00 101 MET A N 1
ATOM 771 C CA . MET A 1 101 ? -14.353 4.821 4.385 1.00 98.00 101 MET A CA 1
ATOM 772 C C . MET A 1 101 ? -13.840 6.074 3.676 1.00 98.00 101 MET A C 1
ATOM 774 O O . MET A 1 101 ? -14.607 6.895 3.168 1.00 98.00 101 MET A O 1
ATOM 778 N N . LEU A 1 102 ? -12.518 6.204 3.642 1.00 98.19 102 LEU A N 1
ATOM 779 C CA . LEU A 1 102 ? -11.845 7.268 2.919 1.00 98.19 102 LEU A CA 1
ATOM 780 C C . LEU A 1 102 ? -12.147 7.153 1.413 1.00 98.19 102 LEU A C 1
ATOM 782 O O . LEU A 1 102 ? -12.250 6.040 0.886 1.00 98.19 102 LEU A O 1
ATOM 786 N N . PRO A 1 103 ? -12.331 8.293 0.726 1.00 96.12 103 PRO A N 1
ATOM 787 C CA . PRO A 1 103 ? -13.000 8.322 -0.572 1.00 96.12 103 PRO A CA 1
ATOM 788 C C . PRO A 1 103 ? -12.149 7.783 -1.725 1.00 96.12 103 PRO A C 1
ATOM 790 O O . PRO A 1 103 ? -12.708 7.370 -2.737 1.00 96.12 103 PRO A O 1
ATOM 793 N N . ASN A 1 104 ? -10.818 7.785 -1.600 1.00 97.75 104 ASN A N 1
ATOM 794 C CA . ASN A 1 104 ? -9.932 7.426 -2.701 1.00 97.75 104 ASN A CA 1
ATOM 795 C C . ASN A 1 104 ? -9.441 5.989 -2.540 1.00 97.75 104 ASN A C 1
ATOM 797 O O . ASN A 1 104 ? -8.694 5.661 -1.610 1.00 97.75 104 ASN A O 1
ATOM 801 N N . ALA A 1 105 ? -9.858 5.133 -3.471 1.00 97.81 105 ALA A N 1
ATOM 802 C CA . ALA A 1 105 ? -9.328 3.785 -3.581 1.00 97.81 105 ALA A CA 1
ATOM 803 C C . ALA A 1 105 ? -7.854 3.823 -4.009 1.00 97.81 105 ALA A C 1
ATOM 805 O O . ALA A 1 105 ? -7.462 4.645 -4.835 1.00 97.81 105 ALA A O 1
ATOM 806 N N . ILE A 1 106 ? -7.053 2.921 -3.450 1.00 97.94 106 ILE A N 1
ATOM 807 C CA . ILE A 1 106 ? -5.627 2.800 -3.737 1.00 97.94 106 ILE A CA 1
ATOM 808 C C . ILE A 1 106 ? -5.414 1.644 -4.705 1.00 97.94 106 ILE A C 1
ATOM 810 O O . ILE A 1 106 ? -5.695 0.486 -4.397 1.00 97.94 106 ILE A O 1
ATOM 814 N N . GLU A 1 107 ? -4.922 1.968 -5.888 1.00 97.50 107 GLU A N 1
ATOM 815 C CA . GLU A 1 107 ? -4.566 0.990 -6.904 1.00 97.50 107 GLU A CA 1
ATOM 816 C C . GLU A 1 107 ? -3.139 0.473 -6.681 1.00 97.50 107 GLU A C 1
ATOM 818 O O . GLU A 1 107 ? -2.244 1.224 -6.294 1.00 97.50 107 GLU A O 1
ATOM 823 N N . VAL A 1 108 ? -2.927 -0.820 -6.920 1.00 96.25 108 VAL A N 1
ATOM 824 C CA . VAL A 1 108 ? -1.643 -1.516 -6.789 1.00 96.25 108 VAL A CA 1
ATOM 825 C C . VAL A 1 108 ? -1.299 -2.171 -8.121 1.00 96.25 108 VAL A C 1
ATOM 827 O O . VAL A 1 108 ? -2.060 -2.999 -8.621 1.00 96.25 108 VAL A O 1
ATOM 830 N N . THR A 1 109 ? -0.141 -1.841 -8.679 1.00 95.44 109 THR A N 1
ATOM 831 C CA . THR A 1 109 ? 0.443 -2.549 -9.818 1.00 95.44 109 THR A CA 1
ATOM 832 C C . THR A 1 109 ? 1.095 -3.829 -9.300 1.00 95.44 109 THR A C 1
ATOM 834 O O . THR A 1 109 ? 2.089 -3.736 -8.574 1.00 95.44 109 THR A O 1
ATOM 837 N N . PRO A 1 110 ? 0.544 -5.020 -9.598 1.00 93.19 110 PRO A N 1
ATOM 838 C CA . PRO A 1 110 ? 1.142 -6.263 -9.137 1.00 93.19 110 PRO A CA 1
ATOM 839 C C . PRO A 1 110 ? 2.454 -6.545 -9.878 1.00 93.19 110 PRO A C 1
ATOM 841 O O . PRO A 1 110 ? 2.590 -6.167 -11.044 1.00 93.19 110 PRO A O 1
ATOM 844 N N . HIS A 1 111 ? 3.397 -7.235 -9.230 1.00 87.00 111 HIS A N 1
ATOM 845 C CA . HIS A 1 111 ? 4.634 -7.668 -9.894 1.00 87.00 111 HIS A CA 1
ATOM 846 C C . HIS A 1 111 ? 4.359 -8.808 -10.878 1.00 87.00 111 HIS A C 1
ATOM 848 O O . HIS A 1 111 ? 4.906 -8.827 -11.982 1.00 87.00 111 HIS A O 1
ATOM 854 N N . LEU A 1 112 ? 3.476 -9.738 -10.502 1.00 86.75 112 LEU A N 1
ATOM 855 C CA . LEU A 1 112 ? 3.041 -10.833 -11.367 1.00 86.75 112 LEU A CA 1
ATOM 856 C C . LEU A 1 112 ? 1.560 -10.681 -11.747 1.00 86.75 112 LEU A C 1
ATOM 858 O O . LEU A 1 112 ? 0.727 -10.427 -10.880 1.00 86.75 112 LEU A O 1
ATOM 862 N N . PRO A 1 113 ? 1.152 -10.946 -13.004 1.00 84.06 113 PRO A N 1
ATOM 863 C CA . PRO A 1 113 ? -0.261 -10.872 -13.405 1.00 84.06 113 PRO A CA 1
ATOM 864 C C . PRO A 1 113 ? -1.200 -11.815 -12.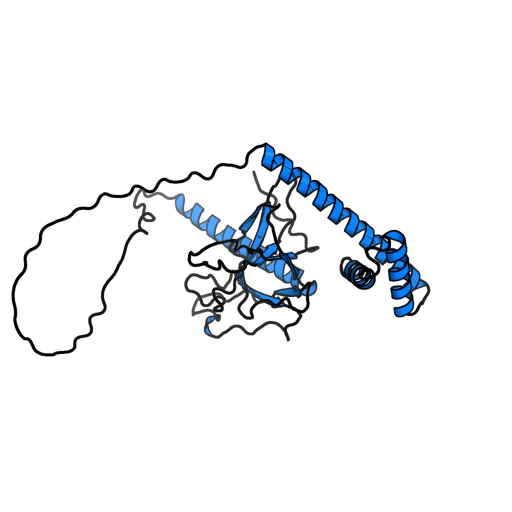629 1.00 84.06 113 PRO A C 1
ATOM 866 O O . PRO A 1 113 ? -2.412 -11.584 -12.561 1.00 84.06 113 PRO A O 1
ATOM 869 N N . SER A 1 114 ? -0.654 -12.895 -12.063 1.00 85.44 114 SER A N 1
ATOM 870 C CA . SER A 1 114 ? -1.372 -13.839 -11.202 1.00 85.44 114 SER A CA 1
ATOM 871 C C . SER A 1 114 ? -1.654 -13.286 -9.804 1.00 85.44 114 SER A C 1
ATOM 873 O O . SER A 1 114 ? -2.536 -13.799 -9.115 1.00 85.44 114 SER A O 1
ATOM 875 N N . GLU A 1 115 ? -0.932 -12.253 -9.371 1.00 87.69 115 GLU A N 1
ATOM 876 C CA . GLU A 1 115 ? -1.123 -11.636 -8.065 1.00 87.69 115 GLU A CA 1
ATOM 877 C C . GLU A 1 115 ? -2.333 -10.720 -8.083 1.00 87.69 115 GLU A C 1
ATOM 879 O O . GLU A 1 115 ? -2.444 -9.769 -8.860 1.00 87.69 115 GLU A O 1
ATOM 884 N N . LYS A 1 116 ? -3.274 -11.033 -7.197 1.00 90.12 116 LYS A N 1
ATOM 885 C CA . LYS A 1 116 ? -4.505 -10.273 -7.037 1.00 90.12 116 LYS A CA 1
ATOM 886 C C . LYS A 1 116 ? -4.789 -10.068 -5.566 1.00 90.12 116 LYS A C 1
ATOM 888 O O . LYS A 1 116 ? -4.630 -10.975 -4.744 1.00 90.12 116 LYS A O 1
ATOM 893 N N . LEU A 1 117 ? -5.235 -8.862 -5.244 1.00 91.88 117 LEU A N 1
ATOM 894 C CA . LEU A 1 117 ? -5.838 -8.583 -3.952 1.00 91.88 117 LEU A CA 1
ATOM 895 C C . LEU A 1 117 ? -7.280 -9.084 -3.958 1.00 91.88 117 LEU A C 1
ATOM 897 O O . LEU A 1 117 ? -7.948 -9.122 -4.992 1.00 91.88 117 LEU A O 1
ATOM 901 N N . HIS A 1 118 ? -7.761 -9.491 -2.788 1.00 92.88 118 HIS A N 1
ATOM 902 C CA . HIS A 1 118 ? -9.156 -9.871 -2.645 1.00 92.88 118 HIS A CA 1
ATOM 903 C C . HIS A 1 118 ? -10.037 -8.630 -2.837 1.00 92.88 118 HIS A C 1
ATOM 905 O O . HIS A 1 118 ? -9.679 -7.541 -2.400 1.00 92.88 118 HIS A O 1
ATOM 911 N N . ILE A 1 119 ? -11.229 -8.787 -3.414 1.00 93.88 119 ILE A N 1
ATOM 912 C CA . ILE A 1 119 ? -12.149 -7.663 -3.670 1.00 93.88 119 ILE A CA 1
ATOM 913 C C . ILE A 1 119 ? -12.540 -6.892 -2.388 1.00 93.88 119 ILE A C 1
ATOM 915 O O . ILE A 1 119 ? -12.817 -5.694 -2.404 1.00 93.88 119 ILE A O 1
ATOM 919 N N . MET A 1 120 ? -12.494 -7.586 -1.249 1.00 94.69 120 MET A N 1
ATOM 920 C CA . MET A 1 120 ? -12.750 -7.038 0.090 1.00 94.69 120 MET A CA 1
ATOM 921 C C . MET A 1 120 ? -11.499 -6.520 0.813 1.00 94.69 120 MET A C 1
ATOM 923 O O . MET A 1 120 ? -11.572 -6.237 2.003 1.00 94.69 120 MET A O 1
ATOM 927 N N . SER A 1 121 ? -10.345 -6.438 0.150 1.00 95.25 121 SER A N 1
ATOM 928 C CA . SER A 1 121 ? -9.116 -5.910 0.748 1.00 95.25 121 SER A CA 1
ATOM 929 C C . SER A 1 121 ? -9.230 -4.409 1.026 1.00 95.25 121 SER A C 1
ATOM 931 O O . SER A 1 121 ? -9.654 -3.631 0.168 1.00 95.25 121 SER A O 1
ATOM 933 N N . ARG A 1 122 ? -8.843 -4.002 2.235 1.00 97.00 122 ARG A N 1
ATOM 934 C CA . ARG A 1 122 ? -8.855 -2.619 2.719 1.00 97.00 122 ARG A CA 1
ATOM 935 C C . ARG A 1 122 ? -7.504 -2.290 3.341 1.00 97.00 122 ARG A C 1
ATOM 937 O O . ARG A 1 122 ? -6.932 -3.140 4.019 1.00 97.00 122 ARG A O 1
ATOM 944 N N . ILE A 1 123 ? -7.001 -1.080 3.119 1.00 97.88 123 ILE A N 1
ATOM 945 C CA . ILE A 1 123 ? -5.842 -0.566 3.864 1.00 97.88 123 ILE A CA 1
ATOM 946 C C . ILE A 1 123 ? -6.358 -0.025 5.190 1.00 97.88 123 ILE A C 1
ATOM 948 O O . ILE A 1 123 ? -7.300 0.764 5.187 1.00 97.88 123 ILE A O 1
ATOM 952 N N . ASN A 1 124 ? -5.746 -0.421 6.302 1.00 97.31 124 ASN A N 1
ATOM 953 C CA . ASN A 1 124 ? -6.021 0.147 7.620 1.00 97.31 124 ASN A CA 1
ATOM 954 C C . ASN A 1 124 ? -4.950 1.197 7.960 1.00 97.31 124 ASN A C 1
ATOM 956 O O . ASN A 1 124 ? -3.818 0.860 8.300 1.00 97.31 124 ASN A O 1
ATOM 960 N N . TYR A 1 125 ? -5.311 2.478 7.881 1.00 97.56 125 TYR A N 1
ATOM 961 C CA . TYR A 1 125 ? -4.425 3.599 8.222 1.00 97.56 125 TYR A CA 1
ATOM 962 C C . TYR A 1 125 ? -4.341 3.860 9.730 1.00 97.56 125 TYR A C 1
ATOM 964 O O . TYR A 1 125 ? -3.442 4.568 10.188 1.00 97.56 125 TYR A O 1
ATOM 972 N N . GLY A 1 126 ? -5.296 3.333 10.500 1.00 95.75 126 GLY A N 1
ATOM 973 C CA . GLY A 1 126 ? -5.379 3.526 11.943 1.00 95.75 126 GLY A CA 1
ATOM 974 C C . GLY A 1 126 ? -4.328 2.728 12.706 1.00 95.75 126 GLY A C 1
ATOM 975 O O . GLY A 1 126 ? -3.896 3.149 13.777 1.00 95.75 126 GLY A O 1
ATOM 976 N N . GLU A 1 127 ? -3.858 1.615 12.149 1.00 92.62 127 GLU A N 1
ATOM 977 C CA . GLU A 1 127 ? -2.981 0.672 12.848 1.00 92.62 127 GLU A CA 1
ATOM 978 C C . GLU A 1 127 ? -1.625 0.466 12.146 1.00 92.62 127 GLU A C 1
ATOM 980 O O . GLU A 1 127 ? -1.335 -0.629 11.656 1.00 92.62 127 GLU A O 1
ATOM 985 N N . PRO A 1 128 ? -0.757 1.500 12.089 1.00 92.31 128 PRO A N 1
ATOM 986 C CA . PRO A 1 128 ? 0.614 1.318 11.635 1.00 92.31 128 PRO A CA 1
ATOM 987 C C . PRO A 1 128 ? 1.315 0.245 12.463 1.00 92.31 128 PRO A C 1
ATOM 989 O O . PRO A 1 128 ? 1.365 0.313 13.692 1.00 92.31 128 PRO A O 1
ATOM 992 N N . THR A 1 129 ? 1.865 -0.741 11.771 1.00 89.31 129 THR A N 1
ATOM 993 C CA . THR A 1 129 ? 2.569 -1.880 12.349 1.00 89.31 129 THR A CA 1
ATOM 994 C C . THR A 1 129 ? 4.057 -1.742 12.068 1.00 89.31 129 THR A C 1
ATOM 996 O O . THR A 1 129 ? 4.455 -1.289 10.995 1.00 89.31 129 THR A O 1
ATOM 999 N N . ARG A 1 130 ? 4.886 -2.143 13.032 1.00 90.38 130 ARG A N 1
ATOM 1000 C CA . ARG A 1 130 ? 6.330 -2.268 12.832 1.00 90.38 130 ARG A CA 1
ATOM 1001 C C . ARG A 1 130 ? 6.639 -3.661 12.314 1.00 90.38 130 ARG A C 1
ATOM 1003 O O . ARG A 1 130 ? 6.239 -4.644 12.934 1.00 90.38 130 ARG A O 1
ATOM 1010 N N . ILE A 1 131 ? 7.354 -3.737 11.203 1.00 86.62 131 ILE A N 1
ATOM 1011 C CA . ILE A 1 131 ? 7.844 -4.995 10.647 1.00 86.62 131 ILE A CA 1
ATOM 1012 C C . ILE A 1 131 ? 9.354 -4.992 10.813 1.00 86.62 131 ILE A C 1
ATOM 1014 O O . ILE A 1 131 ? 10.031 -4.160 10.214 1.00 86.62 131 ILE A O 1
ATOM 1018 N N . ALA A 1 132 ? 9.869 -5.910 11.632 1.00 86.12 132 ALA A N 1
ATOM 1019 C CA . ALA A 1 132 ? 11.303 -6.129 11.752 1.00 86.12 132 ALA A CA 1
ATOM 1020 C C . ALA A 1 132 ? 11.853 -6.461 10.372 1.00 86.12 132 ALA A C 1
ATOM 1022 O O . ALA A 1 132 ? 11.287 -7.282 9.647 1.00 86.12 132 ALA A O 1
ATOM 1023 N N . ILE A 1 133 ? 12.933 -5.826 9.974 1.00 81.44 133 ILE A N 1
ATOM 1024 C CA . ILE A 1 133 ? 13.485 -6.065 8.650 1.00 81.44 133 ILE A CA 1
ATOM 1025 C C . ILE A 1 133 ? 14.558 -7.164 8.740 1.00 81.44 133 ILE A C 1
ATOM 1027 O O . ILE A 1 133 ? 15.084 -7.485 9.804 1.00 81.44 133 ILE A O 1
ATOM 1031 N N . GLY A 1 134 ? 14.710 -7.900 7.642 1.00 80.06 134 GLY A N 1
ATOM 1032 C CA . GLY A 1 134 ? 15.156 -9.294 7.671 1.00 80.06 134 GLY A CA 1
ATOM 1033 C C . GLY A 1 134 ? 13.984 -10.284 7.701 1.00 80.06 134 GLY A C 1
ATOM 1034 O O . GLY A 1 134 ? 14.156 -11.417 7.255 1.00 80.06 134 GLY A O 1
ATOM 1035 N N . THR A 1 135 ? 12.769 -9.852 8.083 1.00 82.00 135 THR A N 1
ATOM 1036 C CA . THR A 1 135 ? 11.554 -10.672 7.924 1.00 82.00 135 THR A CA 1
ATOM 1037 C C . THR A 1 135 ? 11.404 -11.112 6.470 1.00 82.00 135 THR A C 1
ATOM 1039 O O . THR A 1 135 ? 11.503 -10.301 5.544 1.00 82.00 135 THR A O 1
ATOM 1042 N N . SER A 1 136 ? 11.186 -12.414 6.274 1.00 81.06 136 SER A N 1
ATOM 1043 C CA . SER A 1 136 ? 10.940 -12.984 4.952 1.00 81.06 136 SER A CA 1
ATOM 1044 C C . SER A 1 136 ? 9.584 -12.513 4.446 1.00 81.06 136 SER A C 1
ATOM 1046 O O . SER A 1 136 ? 8.560 -12.713 5.095 1.00 81.06 136 SER A O 1
ATOM 1048 N N . ALA A 1 137 ? 9.585 -11.870 3.287 1.00 85.75 137 ALA A N 1
ATOM 1049 C CA . ALA A 1 137 ? 8.378 -11.375 2.660 1.00 85.75 137 ALA A CA 1
ATOM 1050 C C . ALA A 1 137 ? 8.461 -11.586 1.152 1.00 85.75 137 ALA A C 1
ATOM 1052 O O . ALA A 1 137 ? 9.532 -11.509 0.552 1.00 85.75 137 ALA A O 1
ATOM 1053 N N . HIS A 1 138 ? 7.305 -11.845 0.565 1.00 86.31 138 HIS A N 1
ATOM 1054 C CA . HIS A 1 138 ? 7.094 -11.919 -0.865 1.00 86.31 138 HIS A CA 1
ATOM 1055 C C . HIS A 1 138 ? 6.563 -10.576 -1.367 1.00 86.31 138 HIS A C 1
ATOM 1057 O O . HIS A 1 138 ? 5.581 -10.053 -0.829 1.00 86.31 138 HIS A O 1
ATOM 1063 N N . GLU A 1 139 ? 7.220 -10.009 -2.373 1.00 87.06 139 GLU A N 1
ATOM 1064 C CA . GLU A 1 139 ? 6.834 -8.738 -2.981 1.00 87.06 139 GLU A CA 1
ATOM 1065 C C . GLU A 1 139 ? 5.615 -8.942 -3.888 1.00 87.06 139 GLU A C 1
ATOM 1067 O O . GLU A 1 139 ? 5.656 -9.727 -4.826 1.00 87.06 139 GLU A O 1
ATOM 1072 N N . VAL A 1 140 ? 4.514 -8.252 -3.584 1.00 90.19 140 VAL A N 1
ATOM 1073 C CA . VAL A 1 140 ? 3.233 -8.383 -4.302 1.00 90.19 140 VAL A CA 1
ATOM 1074 C C . VAL A 1 140 ? 3.104 -7.338 -5.408 1.00 90.19 140 VAL A C 1
ATOM 1076 O O . VAL A 1 140 ? 2.347 -7.512 -6.354 1.00 90.19 140 VAL A O 1
ATOM 1079 N N . GLY A 1 141 ? 3.756 -6.185 -5.274 1.00 92.88 141 GLY A N 1
ATOM 1080 C CA . GLY A 1 141 ? 3.465 -5.051 -6.145 1.00 92.88 141 GLY A CA 1
ATOM 1081 C C . GLY A 1 141 ? 3.940 -3.724 -5.588 1.00 92.88 141 GLY A C 1
ATOM 1082 O O . GLY A 1 141 ? 4.483 -3.648 -4.488 1.00 92.88 141 GLY A O 1
ATOM 1083 N N . ALA A 1 142 ? 3.649 -2.669 -6.332 1.00 93.75 142 ALA A N 1
ATOM 1084 C CA . ALA A 1 142 ? 3.826 -1.288 -5.909 1.00 93.75 142 ALA A CA 1
ATOM 1085 C C . ALA A 1 142 ? 2.488 -0.551 -5.983 1.00 93.75 142 ALA A C 1
ATOM 1087 O O . ALA A 1 142 ? 1.651 -0.853 -6.834 1.00 93.75 142 ALA A O 1
ATOM 1088 N N . VAL A 1 143 ? 2.261 0.421 -5.102 1.00 95.44 143 VAL A N 1
ATOM 1089 C CA . VAL A 1 143 ? 1.114 1.328 -5.247 1.00 95.44 143 VAL A CA 1
ATOM 1090 C C . VAL A 1 143 ? 1.256 2.082 -6.568 1.00 95.44 143 VAL A C 1
ATOM 1092 O O . VAL A 1 143 ? 2.319 2.617 -6.876 1.00 95.44 143 VAL A O 1
ATOM 1095 N N . HIS A 1 144 ? 0.184 2.110 -7.356 1.00 95.44 144 HIS A N 1
ATOM 1096 C CA . HIS A 1 144 ? 0.160 2.783 -8.647 1.00 95.44 144 HIS A CA 1
ATOM 1097 C C . HIS A 1 144 ? 0.471 4.273 -8.471 1.00 95.44 144 HIS A C 1
ATOM 1099 O O . HIS A 1 144 ? -0.026 4.900 -7.531 1.00 95.44 144 HIS A O 1
ATOM 1105 N N . ARG A 1 145 ? 1.246 4.859 -9.391 1.00 91.31 145 ARG A N 1
ATOM 1106 C CA . ARG A 1 145 ? 1.742 6.245 -9.280 1.00 91.31 145 ARG A CA 1
ATOM 1107 C C . ARG A 1 145 ? 0.623 7.261 -9.010 1.00 91.31 145 ARG A C 1
ATOM 1109 O O . ARG A 1 145 ? 0.754 8.106 -8.128 1.00 91.31 145 ARG A O 1
ATOM 1116 N N . ASP A 1 146 ? -0.522 7.104 -9.677 1.00 92.25 146 ASP A N 1
ATOM 1117 C CA . ASP A 1 146 ? -1.666 8.018 -9.555 1.00 92.25 146 ASP A CA 1
ATOM 1118 C C . ASP A 1 146 ? -2.389 7.864 -8.202 1.00 92.25 146 ASP A C 1
ATOM 1120 O O . ASP A 1 146 ? -3.118 8.752 -7.762 1.00 92.25 146 ASP A O 1
ATOM 1124 N N . SER A 1 147 ? -2.166 6.742 -7.509 1.00 95.81 147 SER A N 1
ATOM 1125 C CA . SER A 1 147 ? -2.705 6.454 -6.177 1.00 95.81 147 SER A CA 1
ATOM 1126 C C . SER A 1 147 ? -1.779 6.874 -5.034 1.00 95.81 147 SER A C 1
ATOM 1128 O O . SER A 1 147 ? -2.246 6.992 -3.901 1.00 95.81 147 SER A O 1
ATOM 1130 N N . VAL A 1 148 ? -0.492 7.139 -5.287 1.00 93.12 148 VAL A N 1
ATOM 1131 C CA . VAL A 1 148 ? 0.481 7.477 -4.232 1.00 93.12 148 VAL A CA 1
ATOM 1132 C C . VAL A 1 148 ? 0.078 8.745 -3.478 1.00 93.12 148 VAL A C 1
ATOM 1134 O O . VAL A 1 148 ? 0.037 8.746 -2.247 1.00 93.12 148 VAL A O 1
ATOM 1137 N N . GLY A 1 149 ? -0.274 9.819 -4.192 1.00 92.38 149 GLY A N 1
ATOM 1138 C CA . GLY A 1 149 ? -0.695 11.075 -3.561 1.00 92.38 149 GLY A CA 1
ATOM 1139 C C . GLY A 1 149 ? -1.919 10.884 -2.659 1.00 92.38 149 GLY A C 1
ATOM 1140 O O . GLY A 1 149 ? -1.958 11.378 -1.529 1.00 92.38 149 GLY A O 1
ATOM 1141 N N . TRP A 1 150 ? -2.890 10.090 -3.117 1.00 97.00 150 TRP A N 1
ATOM 1142 C CA . TRP A 1 150 ? -4.067 9.730 -2.329 1.00 97.00 150 TRP A CA 1
ATOM 1143 C C . TRP A 1 150 ? -3.714 8.895 -1.104 1.0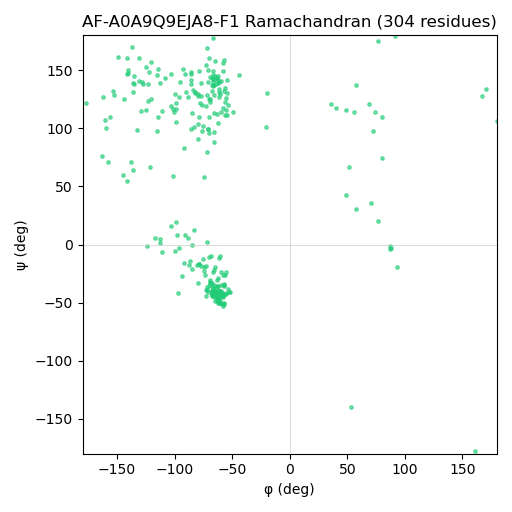0 97.00 150 TRP A C 1
ATOM 1145 O O . TRP A 1 150 ? -4.203 9.186 -0.013 1.00 97.00 150 TRP A O 1
ATOM 1155 N N . PHE A 1 151 ? -2.840 7.902 -1.259 1.00 96.50 151 PHE A N 1
ATOM 1156 C CA . PHE A 1 151 ? -2.371 7.057 -0.167 1.00 96.50 151 PHE A CA 1
ATOM 1157 C C . PHE A 1 151 ? -1.731 7.888 0.952 1.00 96.50 151 PHE A C 1
ATOM 1159 O O . PHE A 1 151 ? -2.146 7.783 2.108 1.00 96.50 151 PHE A O 1
ATOM 1166 N N . VAL A 1 152 ? -0.783 8.764 0.604 1.00 94.31 152 VAL A N 1
ATOM 1167 C CA . VAL A 1 152 ? -0.070 9.615 1.567 1.00 94.31 152 VAL A CA 1
ATOM 1168 C C . VAL A 1 152 ? -1.028 10.577 2.272 1.00 94.31 152 VAL A C 1
ATOM 1170 O O . VAL A 1 152 ? -0.980 10.713 3.496 1.00 94.31 152 VAL A O 1
ATOM 1173 N N . ASN A 1 153 ? -1.928 11.224 1.527 1.00 95.69 153 ASN A N 1
ATOM 1174 C CA . ASN A 1 153 ? -2.893 12.163 2.101 1.00 95.69 153 ASN A CA 1
ATOM 1175 C C . ASN A 1 153 ? -3.864 11.470 3.065 1.00 95.69 153 ASN A C 1
ATOM 1177 O O . ASN A 1 153 ? -4.123 11.984 4.153 1.00 95.69 153 ASN A O 1
ATOM 1181 N N . GLN A 1 154 ? -4.365 10.288 2.698 1.00 97.38 154 GLN A N 1
ATOM 1182 C CA . GLN A 1 154 ? -5.251 9.484 3.543 1.00 97.38 154 GLN A CA 1
ATOM 1183 C C . GLN A 1 154 ? -4.550 9.021 4.826 1.00 97.38 154 GLN A C 1
ATOM 1185 O O . GLN A 1 154 ? -5.125 9.135 5.910 1.00 97.38 154 GLN A O 1
ATOM 1190 N N . TYR A 1 155 ? -3.286 8.598 4.730 1.00 96.19 155 TYR A N 1
ATOM 1191 C CA . TYR A 1 155 ? -2.481 8.250 5.900 1.00 96.19 155 TYR A CA 1
ATOM 1192 C C . TYR A 1 155 ? -2.292 9.443 6.848 1.00 96.19 155 TYR A C 1
ATOM 1194 O O . TYR A 1 155 ? -2.598 9.343 8.039 1.00 96.19 155 TYR A O 1
ATOM 1202 N N . LYS A 1 156 ? -1.864 10.599 6.323 1.00 95.12 156 LYS A N 1
ATOM 1203 C CA . LYS A 1 156 ? -1.685 11.831 7.111 1.00 95.12 156 LYS A CA 1
ATOM 1204 C C . LYS A 1 156 ? -2.981 12.271 7.790 1.00 95.12 156 LYS A C 1
ATOM 1206 O O . LYS A 1 156 ? -2.965 12.603 8.974 1.00 95.12 156 LYS A O 1
ATOM 1211 N N . LEU A 1 157 ? -4.102 12.217 7.068 1.00 96.50 157 LEU A N 1
ATOM 1212 C CA . LEU A 1 157 ? -5.424 12.559 7.592 1.00 96.50 157 LEU A CA 1
ATOM 1213 C C . LEU A 1 157 ? -5.777 11.714 8.826 1.00 96.50 157 LEU A C 1
ATOM 1215 O O . LEU A 1 157 ? -6.170 12.262 9.855 1.00 96.50 157 LEU A O 1
ATOM 1219 N N . VAL A 1 158 ? -5.628 10.390 8.741 1.00 96.94 158 VAL A N 1
ATOM 1220 C CA . VAL A 1 158 ? -5.965 9.480 9.850 1.00 96.94 158 VAL A CA 1
ATOM 1221 C C . VAL A 1 158 ? -5.017 9.668 11.035 1.00 96.94 158 VAL A C 1
ATOM 1223 O O . VAL A 1 158 ? -5.463 9.697 12.185 1.00 96.94 158 VAL A O 1
ATOM 1226 N N . ARG A 1 159 ? -3.719 9.864 10.775 1.00 94.38 159 ARG A N 1
ATOM 1227 C CA . ARG A 1 159 ? -2.715 10.138 11.817 1.00 94.38 159 ARG A CA 1
ATOM 1228 C C . ARG A 1 159 ? -3.031 11.409 12.597 1.00 94.38 159 ARG A C 1
ATOM 1230 O O . ARG A 1 159 ? -2.962 11.397 13.826 1.00 94.38 159 ARG A O 1
ATOM 1237 N N . GLU A 1 160 ? -3.418 12.472 11.903 1.00 94.75 160 GLU A N 1
ATOM 1238 C CA . GLU A 1 160 ? -3.791 13.736 12.534 1.00 94.75 160 GLU A CA 1
ATOM 1239 C C . GLU A 1 160 ? -5.092 13.607 13.340 1.00 94.75 160 GLU A C 1
ATOM 1241 O O . GLU A 1 160 ? -5.142 14.020 14.497 1.00 94.75 160 GLU A O 1
ATOM 1246 N N . GLN A 1 161 ? -6.114 12.934 12.800 1.00 94.31 161 GLN A N 1
ATOM 1247 C CA . GLN A 1 161 ? -7.358 12.676 13.538 1.00 94.31 161 GLN A CA 1
ATOM 1248 C C . GLN A 1 161 ? -7.110 11.914 14.847 1.00 94.31 161 GLN A C 1
ATOM 1250 O O . GLN A 1 161 ? -7.654 12.281 15.889 1.00 94.31 161 GLN A O 1
ATOM 1255 N N . ARG A 1 162 ? -6.264 10.875 14.826 1.00 94.12 162 ARG A N 1
ATOM 1256 C CA . ARG A 1 162 ? -5.915 10.124 16.042 1.00 94.12 162 ARG A CA 1
ATOM 1257 C C . ARG A 1 162 ? -5.130 10.966 17.045 1.00 94.12 162 ARG A C 1
ATOM 1259 O O . ARG A 1 162 ? -5.378 10.858 18.245 1.00 94.12 162 ARG A O 1
ATOM 1266 N N . ARG A 1 163 ? -4.224 11.826 16.572 1.00 92.25 163 ARG A N 1
ATOM 1267 C CA . ARG A 1 163 ? -3.466 12.757 17.424 1.00 92.25 163 ARG A CA 1
ATOM 1268 C C . ARG A 1 163 ? -4.395 13.725 18.159 1.00 92.25 163 ARG A C 1
ATOM 1270 O O . ARG A 1 163 ? -4.229 13.924 19.358 1.00 92.25 163 ARG A O 1
ATOM 1277 N N . GLN A 1 164 ? -5.392 14.269 17.465 1.00 92.06 164 GLN A N 1
ATOM 1278 C CA . GLN A 1 164 ? -6.378 15.177 18.056 1.00 92.06 164 GLN A CA 1
ATOM 1279 C C . GLN A 1 164 ? -7.220 14.487 19.133 1.00 92.06 164 GLN A C 1
ATOM 1281 O O . GLN A 1 164 ? -7.383 15.033 20.221 1.00 92.06 164 GLN A O 1
ATOM 1286 N N . VAL A 1 165 ? -7.696 13.264 18.875 1.00 90.56 165 VAL A N 1
ATOM 1287 C CA . VAL A 1 165 ? -8.453 12.485 19.872 1.00 90.56 165 VAL A CA 1
ATOM 1288 C C . VAL A 1 165 ? -7.606 12.211 21.120 1.00 90.56 165 VAL A C 1
ATOM 1290 O O . VAL A 1 165 ? -8.091 12.409 22.232 1.00 90.56 165 VAL A O 1
ATOM 1293 N N . ALA A 1 166 ? -6.336 11.831 20.945 1.00 88.50 166 ALA A N 1
ATOM 1294 C CA . ALA A 1 166 ? -5.419 11.585 22.058 1.00 88.50 166 ALA A CA 1
ATOM 1295 C C . ALA A 1 166 ? -5.103 12.856 22.873 1.00 88.50 166 ALA A C 1
ATOM 1297 O O . ALA A 1 166 ? -4.934 12.795 24.089 1.00 88.50 166 ALA A O 1
ATOM 1298 N N . ALA A 1 167 ? -5.028 14.020 22.223 1.00 88.56 167 ALA A N 1
ATOM 1299 C CA . ALA A 1 167 ? -4.808 15.290 22.912 1.00 88.56 167 ALA A CA 1
ATOM 1300 C C . ALA A 1 167 ? -6.008 15.682 23.792 1.00 88.56 167 ALA A C 1
ATOM 1302 O O . ALA A 1 167 ? -5.818 16.093 24.937 1.00 88.56 167 ALA A O 1
ATOM 1303 N N . VAL A 1 168 ? -7.236 15.503 23.290 1.00 87.81 168 VAL A N 1
ATOM 1304 C CA . VAL A 1 168 ? -8.467 15.802 24.044 1.00 87.81 168 VAL A CA 1
ATOM 1305 C C . VAL A 1 168 ? -8.615 14.877 25.251 1.00 87.81 168 VAL A C 1
ATOM 1307 O O . VAL A 1 168 ? -8.897 15.359 26.346 1.00 87.81 168 VAL A O 1
ATOM 1310 N N . SER A 1 169 ? -8.356 13.573 25.094 1.00 83.50 169 SER A N 1
ATOM 1311 C CA . SER A 1 169 ? -8.439 12.624 26.214 1.00 83.50 169 SER A CA 1
ATOM 1312 C C . SER A 1 169 ? -7.433 12.916 27.329 1.00 83.50 169 SER A C 1
ATOM 1314 O O . SER A 1 169 ? -7.712 12.648 28.493 1.00 83.50 169 SER A O 1
ATOM 1316 N N . ASN A 1 170 ? -6.270 13.484 26.995 1.00 75.25 170 ASN A N 1
ATOM 1317 C CA . ASN A 1 170 ? -5.256 13.843 27.985 1.00 75.25 170 ASN A CA 1
ATOM 1318 C C . ASN A 1 170 ? -5.576 15.169 28.695 1.00 75.25 170 ASN A C 1
ATOM 1320 O O . ASN A 1 170 ? -5.284 15.305 29.881 1.00 75.25 170 ASN A O 1
ATOM 1324 N N . ALA A 1 171 ? -6.204 16.132 28.013 1.00 72.62 171 ALA A N 1
ATOM 1325 C CA . ALA A 1 171 ? -6.580 17.416 28.613 1.00 72.62 171 ALA A CA 1
ATOM 1326 C C . ALA A 1 171 ? -7.673 17.269 29.691 1.00 72.62 171 ALA A C 1
ATOM 1328 O O . ALA A 1 171 ? -7.614 17.940 30.724 1.00 72.62 171 ALA A O 1
ATOM 1329 N N . ASP A 1 172 ? -8.612 16.340 29.490 1.00 62.25 172 ASP A N 1
ATOM 1330 C CA . ASP A 1 172 ? -9.730 16.065 30.410 1.00 62.25 172 ASP A CA 1
ATOM 1331 C C . ASP A 1 172 ? -9.291 15.391 31.730 1.00 62.25 172 ASP A C 1
ATOM 1333 O O . ASP A 1 172 ? -10.036 15.330 32.702 1.00 62.25 172 ASP A O 1
ATOM 1337 N N . SER A 1 173 ? -8.036 14.934 31.819 1.00 58.75 173 SER A N 1
ATOM 1338 C CA . SER A 1 173 ? -7.492 14.298 33.033 1.00 58.75 173 SER A CA 1
ATOM 1339 C C . SER A 1 173 ? -6.941 15.281 34.086 1.00 58.75 173 SER A C 1
ATOM 1341 O O . SER A 1 173 ? -6.505 14.857 35.157 1.00 58.75 173 SER A O 1
ATOM 1343 N N . THR A 1 174 ? -6.984 16.596 33.824 1.00 55.94 174 THR A N 1
ATOM 1344 C CA . THR A 1 174 ? -6.346 17.625 34.675 1.00 55.94 174 THR A CA 1
ATOM 1345 C C . THR A 1 174 ? -7.289 18.297 35.688 1.00 55.94 174 THR A C 1
ATOM 1347 O O . THR A 1 174 ? -6.831 19.085 36.516 1.00 55.94 174 THR A O 1
ATOM 1350 N N . HIS A 1 175 ? -8.588 17.973 35.695 1.00 51.19 175 HIS A N 1
ATOM 1351 C CA . HIS A 1 175 ? -9.516 18.388 36.756 1.00 51.19 175 HIS A CA 1
ATOM 1352 C C . HIS A 1 175 ? -10.023 17.167 37.535 1.00 51.19 175 HIS A C 1
ATOM 1354 O O . HIS A 1 175 ? -10.757 16.328 37.027 1.00 51.19 175 HIS A O 1
ATOM 1360 N N . GLY A 1 176 ? -9.559 17.053 38.781 1.00 42.69 176 GLY A N 1
ATOM 1361 C CA . GLY A 1 176 ? -9.619 15.834 39.579 1.00 42.69 176 GLY A CA 1
ATOM 1362 C C . GLY A 1 176 ? -11.007 15.277 39.917 1.00 42.69 176 GLY A C 1
ATOM 1363 O O . GLY A 1 176 ? -11.932 15.989 40.300 1.00 42.69 176 GLY A O 1
ATOM 1364 N N . SER A 1 177 ? -11.066 13.947 39.953 1.00 39.09 177 SER A N 1
ATOM 1365 C CA . SER A 1 177 ? -11.628 13.205 41.085 1.00 39.09 177 SER A CA 1
ATOM 1366 C C . SER A 1 177 ? -10.976 11.819 41.172 1.00 39.09 177 SER A C 1
ATOM 1368 O O . SER A 1 177 ? -10.928 11.107 40.169 1.00 39.09 177 SER A O 1
ATOM 1370 N N . PRO A 1 178 ? -10.458 11.405 42.342 1.00 49.06 178 PRO A N 1
ATOM 1371 C CA . PRO A 1 178 ? -9.959 10.054 42.548 1.00 49.06 178 PRO A CA 1
ATOM 1372 C C . PRO A 1 178 ? -11.161 9.118 42.699 1.00 49.06 178 PRO A C 1
ATOM 1374 O O . PRO A 1 178 ? -11.801 9.070 43.747 1.00 49.06 178 PRO A O 1
ATOM 1377 N N . GLY A 1 179 ? -11.499 8.382 41.646 1.00 44.00 179 GLY A N 1
ATOM 1378 C CA . GLY A 1 179 ? -12.580 7.409 41.724 1.00 44.00 179 GLY A CA 1
ATOM 1379 C C . GLY A 1 179 ? -12.764 6.616 40.442 1.00 44.00 179 GLY A C 1
ATOM 1380 O O . GLY A 1 179 ? -13.080 7.176 39.403 1.00 44.00 179 GLY A O 1
ATOM 1381 N N . SER A 1 180 ? -12.657 5.293 40.574 1.00 40.41 180 SER A N 1
ATOM 1382 C CA . SER A 1 180 ? -13.075 4.279 39.600 1.00 40.41 180 SER A CA 1
ATOM 1383 C C . SER A 1 180 ? -12.122 4.002 38.428 1.00 40.41 180 SER A C 1
ATOM 1385 O O . SER A 1 180 ? -12.428 4.262 37.265 1.00 40.41 180 SER A O 1
ATOM 1387 N N . SER A 1 181 ? -11.035 3.294 38.747 1.00 47.41 181 SER A N 1
ATOM 1388 C CA . SER A 1 181 ? -10.457 2.279 37.857 1.00 47.41 181 SER A CA 1
ATOM 1389 C C . SER A 1 181 ? -11.559 1.327 37.361 1.00 47.41 181 SER A C 1
ATOM 1391 O O . SER A 1 181 ? -12.173 0.624 38.163 1.00 47.41 181 SER A O 1
ATOM 1393 N N . ARG A 1 182 ? -11.848 1.344 36.054 1.00 48.00 182 ARG A N 1
ATOM 1394 C CA . ARG A 1 182 ? -12.739 0.390 35.366 1.00 48.00 182 ARG A CA 1
ATOM 1395 C C . ARG A 1 182 ? -12.244 0.101 33.945 1.00 48.00 182 ARG A C 1
ATOM 1397 O O . ARG A 1 182 ? -12.951 0.337 32.975 1.00 48.00 182 ARG A O 1
ATOM 1404 N N . TYR A 1 183 ? -11.028 -0.428 33.843 1.00 35.31 183 TYR A N 1
ATOM 1405 C CA . TYR A 1 183 ? -10.592 -1.239 32.699 1.00 35.31 183 TYR A CA 1
ATOM 1406 C C . TYR A 1 183 ? -9.721 -2.400 33.195 1.00 35.31 183 TYR A C 1
ATOM 1408 O O . TYR A 1 183 ? -8.594 -2.569 32.759 1.00 35.31 183 TYR A O 1
ATOM 1416 N N . ASP A 1 184 ? -10.270 -3.183 34.121 1.00 36.41 184 ASP A N 1
ATOM 1417 C CA . ASP A 1 184 ? -9.774 -4.509 34.500 1.00 36.41 184 ASP A CA 1
ATOM 1418 C C . ASP A 1 184 ? -11.001 -5.415 34.665 1.00 36.41 184 ASP A C 1
ATOM 1420 O O . ASP A 1 184 ? -11.418 -5.703 35.779 1.00 36.41 184 ASP A O 1
ATOM 1424 N N . ASP A 1 185 ? -11.664 -5.770 33.559 1.00 36.34 185 ASP A N 1
ATOM 1425 C CA . ASP A 1 185 ? -12.597 -6.909 33.553 1.00 36.34 185 ASP A CA 1
ATOM 1426 C C . ASP A 1 185 ? -12.901 -7.371 32.118 1.00 36.34 185 ASP A C 1
ATOM 1428 O O . ASP A 1 185 ? -13.934 -7.063 31.526 1.00 36.34 185 ASP A O 1
ATOM 1432 N N . LEU A 1 186 ? -11.949 -8.082 31.509 1.00 43.22 186 LEU A N 1
ATOM 1433 C CA . LEU A 1 186 ? -12.206 -8.945 30.351 1.00 43.22 186 LEU A CA 1
ATOM 1434 C C . LEU A 1 186 ? -11.467 -10.273 30.539 1.00 43.22 186 LEU A C 1
ATOM 1436 O O . LEU A 1 186 ? -10.578 -10.633 29.768 1.00 43.22 186 LEU A O 1
ATOM 1440 N N . GLN A 1 187 ? -11.863 -11.018 31.570 1.00 36.50 187 GLN A N 1
ATOM 1441 C CA . GLN A 1 187 ? -11.730 -12.471 31.587 1.00 36.50 187 GLN A CA 1
ATOM 1442 C C . GLN A 1 187 ? -13.019 -13.110 32.107 1.00 36.50 187 GLN A C 1
ATOM 1444 O O . GLN A 1 187 ? -13.595 -12.674 33.094 1.00 36.50 187 GLN A O 1
ATOM 1449 N N . SER A 1 188 ? -13.402 -14.200 31.440 1.00 35.22 188 SER A N 1
ATOM 1450 C CA . SER A 1 188 ? -14.544 -15.081 31.708 1.00 35.22 188 SER A CA 1
ATOM 1451 C C . SER A 1 188 ? -15.919 -14.515 31.349 1.00 35.22 188 SER A C 1
ATOM 1453 O O . SER A 1 188 ? -16.372 -13.556 31.941 1.00 35.22 188 SER A O 1
ATOM 1455 N N . PHE A 1 189 ? -16.572 -15.122 30.355 1.00 32.53 189 PHE A N 1
ATOM 1456 C CA . PHE A 1 189 ? -17.912 -15.700 30.510 1.00 32.53 189 PHE A CA 1
ATOM 1457 C C . PHE A 1 189 ? -18.129 -16.725 29.391 1.00 32.53 189 PHE A C 1
ATOM 1459 O O . PHE A 1 189 ? -18.379 -16.405 28.228 1.00 32.53 189 PHE A O 1
ATOM 1466 N N . SER A 1 190 ? -17.952 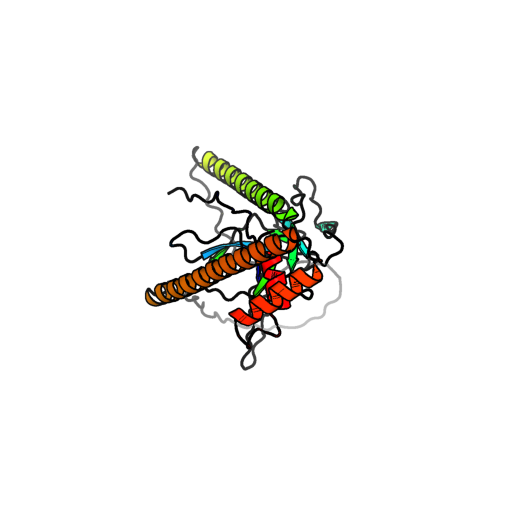-17.979 29.790 1.00 37.28 190 SER A N 1
ATOM 1467 C CA . SER A 1 190 ? -18.581 -19.154 29.213 1.00 37.28 190 SER A CA 1
ATOM 1468 C C . SER A 1 190 ? -20.100 -19.088 29.401 1.00 37.28 190 SER A C 1
ATOM 1470 O O . SER A 1 190 ? -20.566 -18.688 30.463 1.00 37.28 190 SER A O 1
ATOM 1472 N N . ASP A 1 191 ? -20.807 -19.575 28.389 1.00 35.31 191 ASP A N 1
ATOM 1473 C CA . ASP A 1 191 ? -22.071 -20.310 28.424 1.00 35.31 191 ASP A CA 1
ATOM 1474 C C . ASP A 1 191 ? -23.354 -19.745 29.073 1.00 35.31 191 ASP A C 1
ATOM 1476 O O . ASP A 1 191 ? -23.421 -19.321 30.222 1.00 35.31 191 ASP A O 1
ATOM 1480 N N . ASN A 1 192 ? -24.427 -19.986 28.305 1.00 35.25 192 ASN A N 1
ATOM 1481 C CA . ASN A 1 192 ? -25.855 -20.060 28.633 1.00 35.25 192 ASN A CA 1
ATOM 1482 C C . ASN A 1 192 ? -26.658 -18.758 28.776 1.00 35.25 192 ASN A C 1
ATOM 1484 O O . ASN A 1 192 ? -26.645 -18.087 29.797 1.00 35.25 192 ASN A O 1
ATOM 1488 N N . ALA A 1 193 ? -27.555 -18.514 27.812 1.00 32.91 193 ALA A N 1
ATOM 1489 C CA . ALA A 1 193 ? -28.930 -19.031 27.879 1.00 32.91 193 ALA A CA 1
ATOM 1490 C C . ALA A 1 193 ? -29.822 -18.345 26.827 1.00 32.91 193 ALA A C 1
ATOM 1492 O O . ALA A 1 193 ? -29.965 -17.125 26.800 1.00 32.91 193 ALA A O 1
ATOM 1493 N N . THR A 1 194 ? -30.524 -19.127 26.008 1.00 36.56 194 THR A N 1
ATOM 1494 C CA . THR A 1 194 ? -31.791 -18.676 25.416 1.00 36.56 194 THR A CA 1
ATOM 1495 C C . THR A 1 194 ? -32.808 -19.788 25.594 1.00 36.56 194 THR A C 1
ATOM 1497 O O . THR A 1 194 ? -32.834 -20.774 24.862 1.00 36.56 194 THR A O 1
ATOM 1500 N N . GLY A 1 195 ? -33.628 -19.637 26.632 1.00 32.59 195 GLY A N 1
ATOM 1501 C CA . GLY A 1 195 ? -34.815 -20.448 26.829 1.00 32.59 195 GLY A CA 1
ATOM 1502 C C . GLY A 1 195 ? -35.860 -20.102 25.773 1.00 32.59 195 GLY A C 1
ATOM 1503 O O . GLY A 1 195 ? -36.268 -18.949 25.643 1.00 32.59 195 GLY A O 1
ATOM 1504 N N . LYS A 1 196 ? -36.330 -21.117 25.049 1.00 43.88 196 LYS A N 1
ATOM 1505 C CA . LYS A 1 196 ? -37.604 -21.074 24.335 1.00 43.88 196 LYS A CA 1
ATOM 1506 C C . LYS A 1 196 ? -38.433 -22.261 24.807 1.00 43.88 196 LYS A C 1
ATOM 1508 O O . LYS A 1 196 ? -38.037 -23.412 24.654 1.00 43.88 196 LYS A O 1
ATOM 1513 N N . GLN A 1 197 ? -39.551 -21.944 25.453 1.00 36.81 197 GLN A N 1
ATOM 1514 C CA . GLN A 1 197 ? -40.511 -22.899 25.987 1.00 36.81 197 GLN A CA 1
ATOM 1515 C C . GLN A 1 197 ? -41.120 -23.749 24.868 1.00 36.81 197 GLN A C 1
ATOM 1517 O O . GLN A 1 197 ? -41.718 -23.202 23.944 1.00 36.81 197 GLN A O 1
ATOM 1522 N N . VAL A 1 198 ? -41.065 -25.075 25.010 1.00 39.97 198 VAL A N 1
ATOM 1523 C CA . VAL A 1 198 ? -42.060 -25.984 24.431 1.00 39.97 198 VAL A CA 1
ATOM 1524 C C . VAL A 1 198 ? -42.422 -27.036 25.479 1.00 39.97 198 VAL A C 1
ATOM 1526 O O . VAL A 1 198 ? -41.577 -27.614 26.154 1.00 39.97 198 VAL A O 1
ATOM 1529 N N . LYS A 1 199 ? -43.731 -27.194 25.637 1.00 40.91 199 LYS A N 1
ATOM 1530 C CA . LYS A 1 199 ? -44.479 -27.963 26.628 1.00 40.91 199 LYS A CA 1
ATOM 1531 C C . LYS A 1 199 ? -44.495 -29.445 26.226 1.00 40.91 199 LYS A C 1
ATOM 1533 O O . LYS A 1 199 ? -44.923 -29.750 25.118 1.00 40.91 199 LYS A O 1
ATOM 1538 N N . GLY A 1 200 ? -44.107 -30.365 27.114 1.00 36.88 200 GLY A N 1
ATOM 1539 C CA . GLY A 1 200 ? -44.243 -31.801 26.842 1.00 36.88 200 GLY A CA 1
ATOM 1540 C C . GLY A 1 200 ? -43.752 -32.735 27.952 1.00 36.88 200 GLY A C 1
ATOM 1541 O O . GLY A 1 200 ? -42.557 -32.897 28.120 1.00 36.88 200 GLY A O 1
ATOM 1542 N N . LYS A 1 201 ? -44.721 -33.340 28.658 1.00 36.56 201 LYS A N 1
ATOM 1543 C CA . LYS A 1 201 ? -44.751 -34.671 29.311 1.00 36.56 201 LYS A CA 1
ATOM 1544 C C . LYS A 1 201 ? -43.508 -35.211 30.058 1.00 36.56 201 LYS A C 1
ATOM 1546 O O . LYS A 1 201 ? -42.506 -35.574 29.458 1.00 36.56 201 LYS A O 1
ATOM 1551 N N . MET A 1 202 ? -43.702 -35.420 31.367 1.00 37.91 202 MET A N 1
ATOM 1552 C CA . MET A 1 202 ? -42.934 -36.333 32.237 1.00 37.91 202 MET A CA 1
ATOM 1553 C C . MET A 1 202 ? -42.970 -37.792 31.724 1.00 37.91 202 MET A C 1
ATOM 1555 O O . MET A 1 202 ? -43.925 -38.160 31.030 1.00 37.91 202 MET A O 1
ATOM 1559 N N . PRO A 1 203 ? -41.968 -38.623 32.079 1.00 54.00 203 PRO A N 1
ATOM 1560 C CA . PRO A 1 203 ? -42.076 -39.413 33.313 1.00 54.00 203 PRO A CA 1
ATOM 1561 C C . PRO A 1 203 ? -40.798 -39.478 34.177 1.00 54.00 203 PRO A C 1
ATOM 1563 O O . PRO A 1 203 ? -39.715 -39.039 33.801 1.00 54.00 203 PRO A O 1
ATOM 1566 N N . GLU A 1 204 ? -41.018 -40.017 35.375 1.00 41.31 204 GLU A N 1
ATOM 1567 C CA . GLU A 1 204 ? -40.111 -40.351 36.477 1.00 41.31 204 GLU A CA 1
ATOM 1568 C C . GLU A 1 204 ? -38.805 -41.054 36.070 1.00 41.31 204 GLU A C 1
ATOM 1570 O O . GLU A 1 204 ? -38.811 -41.934 35.213 1.00 41.31 204 GLU A O 1
ATOM 1575 N N . SER A 1 205 ? -37.706 -40.781 36.787 1.00 37.19 205 SER A N 1
ATOM 1576 C CA . SER A 1 205 ? -37.109 -41.743 37.742 1.00 37.19 205 SER A CA 1
ATOM 1577 C C . SER A 1 205 ? -35.723 -41.314 38.274 1.00 37.19 205 SER A C 1
ATOM 1579 O O . SER A 1 205 ? -34.832 -40.890 37.550 1.00 37.19 205 SER A O 1
ATOM 1581 N N . SER A 1 206 ? -35.600 -41.447 39.600 1.00 41.56 206 SER A N 1
ATOM 1582 C CA . SER A 1 206 ? -34.434 -41.825 40.423 1.00 41.56 206 SER A CA 1
ATOM 1583 C C . SER A 1 206 ? -33.045 -41.172 40.257 1.00 41.56 206 SER A C 1
ATOM 1585 O O . SER A 1 206 ? -32.303 -41.443 39.323 1.00 41.56 206 SER A O 1
ATOM 1587 N N . ASN A 1 207 ? -32.648 -40.488 41.342 1.00 42.22 207 ASN A N 1
ATOM 1588 C CA . ASN A 1 207 ? -31.419 -40.677 42.132 1.00 42.22 207 ASN A CA 1
ATOM 1589 C C . ASN A 1 207 ? -30.119 -41.081 41.417 1.00 42.22 207 ASN A C 1
ATOM 1591 O O . ASN A 1 207 ? -29.943 -42.232 41.035 1.00 42.22 207 ASN A O 1
ATOM 1595 N N . THR A 1 208 ? -29.088 -40.240 41.545 1.00 39.91 208 THR A N 1
ATOM 1596 C CA . THR A 1 208 ? -27.798 -40.689 42.112 1.00 39.91 208 THR A CA 1
ATOM 1597 C C . THR A 1 208 ? -26.937 -39.510 42.570 1.00 39.91 208 THR A C 1
ATOM 1599 O O . THR A 1 208 ? -26.657 -38.568 41.837 1.00 39.91 208 THR A O 1
ATOM 1602 N N . ARG A 1 209 ? -26.502 -39.599 43.828 1.00 47.47 209 ARG A N 1
ATOM 1603 C CA . ARG A 1 209 ? -25.443 -38.796 44.444 1.00 47.47 209 ARG A CA 1
ATOM 1604 C C . ARG A 1 209 ? -24.102 -39.123 43.777 1.00 47.47 209 ARG A C 1
ATOM 1606 O O . ARG A 1 209 ? -23.771 -40.304 43.681 1.00 47.47 209 ARG A O 1
ATOM 1613 N N . ARG A 1 210 ? -23.266 -38.125 43.467 1.00 41.25 210 ARG A N 1
ATOM 1614 C CA . ARG A 1 210 ? -21.803 -38.318 43.482 1.00 41.25 210 ARG A CA 1
ATOM 1615 C C . ARG A 1 210 ? -21.024 -37.015 43.686 1.00 41.25 210 ARG A C 1
ATOM 1617 O O . ARG A 1 210 ? -20.979 -36.138 42.837 1.00 41.25 210 ARG A O 1
ATOM 1624 N N . SER A 1 211 ? -20.436 -36.959 44.874 1.00 44.22 211 SER A N 1
ATOM 1625 C CA . SER A 1 211 ? -19.227 -36.250 45.305 1.00 44.22 211 SER A CA 1
ATOM 1626 C C . SER A 1 211 ? -18.223 -35.819 44.221 1.00 44.22 211 SER A C 1
ATOM 1628 O O . SER A 1 211 ? -17.730 -36.656 43.468 1.00 44.22 211 SER A O 1
ATOM 1630 N N . GLY A 1 212 ? -17.837 -34.542 44.291 1.00 47.22 212 GLY A N 1
ATOM 1631 C CA . GLY A 1 212 ? -16.467 -34.081 44.556 1.00 47.22 212 GLY A CA 1
ATOM 1632 C C . GLY A 1 212 ? -15.326 -34.561 43.660 1.00 47.22 212 GLY A C 1
ATOM 1633 O O . GLY A 1 212 ? -14.885 -35.704 43.771 1.00 47.22 212 GLY A O 1
ATOM 1634 N N . ARG A 1 213 ? -14.734 -33.619 42.914 1.00 42.38 213 ARG A N 1
ATOM 1635 C CA . ARG A 1 213 ? -13.283 -33.577 42.677 1.00 42.38 213 ARG A CA 1
ATOM 1636 C C . ARG A 1 213 ? -12.853 -32.182 42.215 1.00 42.38 213 ARG A C 1
ATOM 1638 O O . ARG A 1 213 ? -13.143 -31.778 41.096 1.00 42.38 213 ARG A O 1
ATOM 1645 N N . GLU A 1 214 ? -12.181 -31.461 43.104 1.00 43.12 214 GLU A N 1
ATOM 1646 C CA . GLU A 1 214 ? -11.425 -30.248 42.791 1.00 43.12 214 GLU A CA 1
ATOM 1647 C C . GLU A 1 214 ? -10.152 -30.646 42.025 1.00 43.12 214 GLU A C 1
ATOM 1649 O O . GLU A 1 214 ? -9.431 -31.558 42.439 1.00 43.12 214 GLU A O 1
ATOM 1654 N N . GLY A 1 215 ? -9.911 -30.003 40.881 1.00 42.50 215 GLY A N 1
ATOM 1655 C CA . GLY A 1 215 ? -8.688 -30.137 40.087 1.00 42.50 215 GLY A CA 1
ATOM 1656 C C . GLY A 1 215 ? -7.777 -28.916 40.281 1.00 42.50 215 GLY A C 1
ATOM 1657 O O . GLY A 1 215 ? -8.290 -27.813 40.481 1.00 42.50 215 GLY A O 1
ATOM 1658 N N . PRO A 1 216 ? -6.443 -29.081 40.250 1.00 52.25 216 PRO A N 1
ATOM 1659 C CA . PRO A 1 216 ? -5.505 -28.007 40.543 1.00 52.25 216 PRO A CA 1
ATOM 1660 C C . PRO A 1 216 ? -5.366 -27.021 39.373 1.00 52.25 216 PRO A C 1
ATOM 1662 O O . PRO A 1 216 ? -5.287 -27.399 38.209 1.00 52.25 216 PRO A O 1
ATOM 1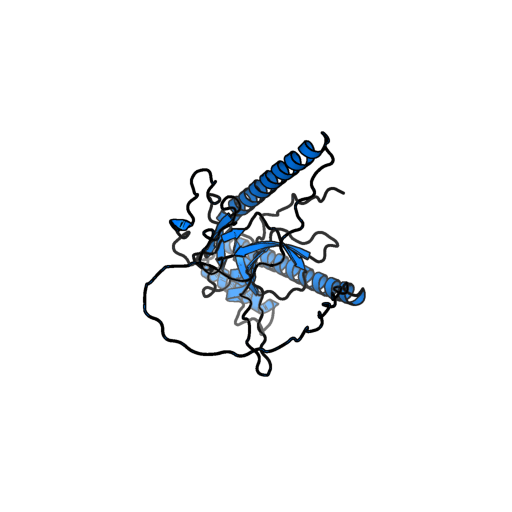665 N N . SER A 1 217 ? -5.308 -25.741 39.738 1.00 47.00 217 SER A N 1
ATOM 1666 C CA . SER A 1 217 ? -5.041 -24.579 38.888 1.00 47.00 217 SER A CA 1
ATOM 1667 C C . SER A 1 217 ? -3.634 -24.650 38.274 1.00 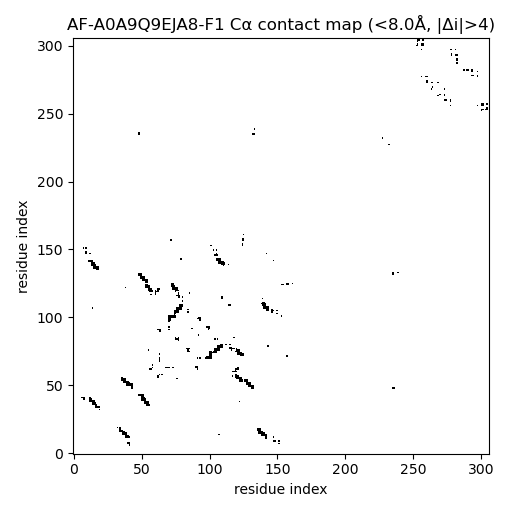47.00 217 SER A C 1
ATOM 1669 O O . SER A 1 217 ? -2.629 -24.543 38.983 1.00 47.00 217 SER A O 1
ATOM 1671 N N . GLU A 1 218 ? -3.553 -24.819 36.951 1.00 44.16 218 GLU A N 1
ATOM 1672 C CA . GLU A 1 218 ? -2.307 -24.684 36.196 1.00 44.16 218 GLU A CA 1
ATOM 1673 C C . GLU A 1 218 ? -1.992 -23.204 35.954 1.00 44.16 218 GLU A C 1
ATOM 1675 O O . GLU A 1 218 ? -2.573 -22.508 35.121 1.00 44.16 218 GLU A O 1
ATOM 1680 N N . ARG A 1 219 ? -1.033 -22.718 36.740 1.00 47.38 219 ARG A N 1
ATOM 1681 C CA . ARG A 1 219 ? -0.443 -21.386 36.662 1.00 47.38 219 ARG A CA 1
ATOM 1682 C C . ARG A 1 219 ? 0.426 -21.300 35.400 1.00 47.38 219 ARG A C 1
ATOM 1684 O O . ARG A 1 219 ? 1.565 -21.766 35.391 1.00 47.38 219 ARG A O 1
ATOM 1691 N N . GLY A 1 220 ? -0.125 -20.714 34.337 1.00 41.91 220 GLY A N 1
ATOM 1692 C CA . GLY A 1 220 ? 0.565 -20.470 33.070 1.00 41.91 220 GLY A CA 1
ATOM 1693 C C . GLY A 1 220 ? 1.873 -19.698 33.264 1.00 41.91 220 GLY A C 1
ATOM 1694 O O . GLY A 1 220 ? 1.892 -18.579 33.779 1.00 41.91 220 GLY A O 1
ATOM 1695 N N . LYS A 1 221 ? 2.985 -20.318 32.859 1.00 43.41 221 LYS A N 1
ATOM 1696 C CA . LYS A 1 221 ? 4.311 -19.701 32.810 1.00 43.41 221 LYS A CA 1
ATOM 1697 C C . LYS A 1 221 ? 4.332 -18.669 31.682 1.00 43.41 221 LYS A C 1
ATOM 1699 O O . LYS A 1 221 ? 4.317 -19.025 30.510 1.00 43.41 221 LYS A O 1
ATOM 1704 N N . SER A 1 222 ? 4.376 -17.395 32.059 1.00 45.09 222 SER A N 1
ATOM 1705 C CA . SER A 1 222 ? 4.674 -16.277 31.165 1.00 45.09 222 SER A CA 1
ATOM 1706 C C . SER A 1 222 ? 6.092 -16.442 30.606 1.00 45.09 222 SER A C 1
ATOM 1708 O O . SER A 1 222 ? 7.079 -16.253 31.320 1.00 45.09 222 SER A O 1
ATOM 1710 N N . THR A 1 223 ? 6.203 -16.856 29.345 1.00 44.31 223 THR A N 1
ATOM 1711 C CA . THR A 1 223 ? 7.466 -16.871 28.604 1.00 44.31 223 THR A CA 1
ATOM 1712 C C . THR A 1 223 ? 7.792 -15.440 28.196 1.00 44.31 223 THR A C 1
ATOM 1714 O O . THR A 1 223 ? 7.253 -14.907 27.226 1.00 44.31 223 THR A O 1
ATOM 1717 N N . ARG A 1 224 ? 8.653 -14.801 28.987 1.00 47.28 224 ARG A N 1
ATOM 1718 C CA . ARG A 1 224 ? 9.292 -13.523 28.676 1.00 47.28 224 ARG A CA 1
ATOM 1719 C C . ARG A 1 224 ? 10.033 -13.680 27.347 1.00 47.28 224 ARG A C 1
ATOM 1721 O O . ARG A 1 224 ? 10.993 -14.437 27.290 1.00 47.28 224 ARG A O 1
ATOM 1728 N N . ALA A 1 225 ? 9.556 -13.012 26.298 1.00 46.69 225 ALA A N 1
ATOM 1729 C CA . ALA A 1 225 ? 10.227 -12.983 25.004 1.00 46.69 225 ALA A CA 1
ATOM 1730 C C . ALA A 1 225 ? 11.666 -12.487 25.203 1.00 46.69 225 ALA A C 1
ATOM 1732 O O . ALA A 1 225 ? 11.881 -11.372 25.689 1.00 46.69 225 ALA A O 1
ATOM 1733 N N . GLU A 1 226 ? 12.634 -13.353 24.917 1.00 54.50 226 GLU A N 1
ATOM 1734 C CA . GLU A 1 226 ? 14.051 -13.025 24.998 1.00 54.50 226 GLU A CA 1
ATOM 1735 C C . GLU A 1 226 ? 14.364 -11.971 23.937 1.00 54.50 226 GLU A C 1
ATOM 1737 O O . GLU A 1 226 ? 13.956 -12.078 22.781 1.00 54.50 226 GLU A O 1
ATOM 1742 N N . SER A 1 227 ? 15.011 -10.890 24.366 1.00 56.28 227 SER A N 1
ATOM 1743 C CA . SER A 1 227 ? 15.446 -9.830 23.464 1.00 56.28 227 SER A CA 1
ATOM 1744 C C . SER A 1 227 ? 16.551 -10.368 22.546 1.00 56.28 227 SER A C 1
ATOM 1746 O O . SER A 1 227 ? 17.372 -11.155 23.026 1.00 56.28 227 SER A O 1
ATOM 1748 N N . PRO A 1 228 ? 16.596 -9.951 21.268 1.00 57.22 228 PRO A N 1
ATOM 1749 C CA . PRO A 1 228 ? 17.597 -10.431 20.323 1.00 57.22 228 PRO A CA 1
ATOM 1750 C C . PRO A 1 228 ? 19.012 -10.218 20.859 1.00 57.22 228 PRO A C 1
ATOM 1752 O O . PRO A 1 228 ? 19.320 -9.203 21.494 1.00 57.22 228 PRO A O 1
ATOM 1755 N N . THR A 1 229 ? 19.883 -11.187 20.613 1.00 79.50 229 THR A N 1
ATOM 1756 C CA . THR A 1 229 ? 21.273 -11.118 21.073 1.00 79.50 229 THR A CA 1
ATOM 1757 C C . THR A 1 229 ? 22.068 -10.101 20.246 1.00 79.50 229 THR A C 1
ATOM 1759 O O . THR A 1 229 ? 21.778 -9.856 19.074 1.00 79.50 229 THR A O 1
ATOM 1762 N N . SER A 1 230 ? 23.134 -9.525 20.812 1.00 73.75 230 SER A N 1
ATOM 1763 C CA . SER A 1 230 ? 24.006 -8.578 20.089 1.00 73.75 230 SER A CA 1
ATOM 1764 C C . SER A 1 230 ? 24.587 -9.154 18.787 1.00 73.75 230 SER A C 1
ATOM 1766 O O . SER A 1 230 ? 24.896 -8.408 17.859 1.00 73.75 230 SER A O 1
ATOM 1768 N N . GLN A 1 231 ? 24.720 -10.480 18.703 1.00 70.81 231 GLN A N 1
ATOM 1769 C CA . GLN A 1 231 ? 25.183 -11.180 17.508 1.00 70.81 231 GLN A CA 1
ATOM 1770 C C . GLN A 1 231 ? 24.123 -11.193 16.393 1.00 70.81 231 GLN A C 1
ATOM 1772 O O . GLN A 1 231 ? 24.468 -10.984 15.231 1.00 70.81 231 GLN A O 1
ATOM 1777 N N . GLU A 1 232 ? 22.843 -11.366 16.731 1.00 65.31 232 GLU A N 1
ATOM 1778 C CA . GLU A 1 232 ? 21.735 -11.292 15.767 1.00 65.31 232 GLU A CA 1
ATOM 1779 C C . GLU A 1 232 ? 21.560 -9.872 15.220 1.00 65.31 232 GLU A C 1
ATOM 1781 O O . GLU A 1 232 ? 21.377 -9.695 14.016 1.00 65.31 232 GLU A O 1
ATOM 1786 N N . HIS A 1 233 ? 21.711 -8.845 16.064 1.00 63.69 233 HIS A N 1
ATOM 1787 C CA . HIS A 1 233 ? 21.693 -7.453 15.603 1.00 63.69 233 HIS A CA 1
ATOM 1788 C C . HIS A 1 233 ? 22.803 -7.164 14.579 1.00 63.69 233 HIS A C 1
ATOM 1790 O O . HIS A 1 233 ? 22.546 -6.516 13.563 1.00 63.69 233 HIS A O 1
ATOM 1796 N N . ALA A 1 234 ? 24.017 -7.682 14.794 1.00 66.12 234 ALA A N 1
ATOM 1797 C CA . ALA A 1 234 ? 25.127 -7.512 13.857 1.00 66.12 234 ALA A CA 1
ATOM 1798 C C . ALA A 1 234 ? 24.895 -8.245 12.522 1.00 66.12 234 ALA A C 1
ATOM 1800 O O . ALA A 1 234 ? 25.191 -7.700 11.457 1.00 66.12 234 ALA A O 1
ATOM 1801 N N . GLN A 1 235 ? 24.332 -9.456 12.558 1.00 67.31 235 GLN A N 1
ATOM 1802 C CA . GLN A 1 235 ? 23.996 -10.213 11.346 1.00 67.31 235 GLN A CA 1
ATOM 1803 C C . GLN A 1 235 ? 22.882 -9.539 10.543 1.00 67.31 235 GLN A C 1
ATOM 1805 O O . GLN A 1 235 ? 22.995 -9.411 9.322 1.00 67.31 235 GLN A O 1
ATOM 1810 N N . ASN A 1 236 ? 21.847 -9.043 11.224 1.00 62.06 236 ASN A N 1
ATOM 1811 C CA . ASN A 1 236 ? 20.787 -8.277 10.585 1.00 62.06 236 ASN A CA 1
ATOM 1812 C C . ASN A 1 236 ? 21.374 -7.023 9.927 1.00 62.06 236 ASN A C 1
ATOM 1814 O O . ASN A 1 236 ? 21.172 -6.838 8.729 1.00 62.06 236 ASN A O 1
ATOM 1818 N N . ALA A 1 237 ? 22.186 -6.229 10.642 1.00 60.75 237 ALA A N 1
ATOM 1819 C CA . ALA A 1 237 ? 22.881 -5.045 10.110 1.00 60.75 237 ALA A CA 1
ATOM 1820 C C . ALA A 1 237 ? 23.707 -5.338 8.842 1.00 60.75 237 ALA A C 1
ATOM 1822 O O . ALA A 1 237 ? 23.674 -4.567 7.882 1.00 60.75 237 ALA A O 1
ATOM 1823 N N . GLN A 1 238 ? 24.403 -6.477 8.793 1.00 65.06 238 GLN A N 1
ATOM 1824 C CA . GLN A 1 238 ? 25.130 -6.899 7.592 1.00 65.06 238 GLN A CA 1
ATOM 1825 C C . GLN A 1 238 ? 24.189 -7.233 6.427 1.00 65.06 238 GLN A C 1
ATOM 1827 O O . GLN A 1 238 ? 24.436 -6.804 5.299 1.00 65.06 238 GLN A O 1
ATOM 1832 N N . GLN A 1 239 ? 23.081 -7.936 6.681 1.00 60.19 239 GLN A N 1
ATOM 1833 C CA . GLN A 1 239 ? 22.073 -8.197 5.648 1.00 60.19 239 GLN A CA 1
ATOM 1834 C C . GLN A 1 239 ? 21.430 -6.905 5.123 1.00 60.19 239 GLN A C 1
ATOM 1836 O O . GLN A 1 239 ? 21.158 -6.806 3.925 1.00 60.19 239 GLN A O 1
ATOM 1841 N N . TYR A 1 240 ? 21.229 -5.898 5.977 1.00 53.53 240 TYR A N 1
ATOM 1842 C CA . TYR A 1 240 ? 20.769 -4.572 5.555 1.00 53.53 240 TYR A CA 1
ATOM 1843 C C . TYR A 1 240 ? 21.733 -3.884 4.617 1.00 53.53 240 TYR A C 1
ATOM 1845 O O . TYR A 1 240 ? 21.311 -3.414 3.562 1.00 53.53 240 TYR A O 1
ATOM 1853 N N . ALA A 1 241 ? 23.010 -3.832 4.994 1.00 54.06 241 ALA A N 1
ATOM 1854 C CA . ALA A 1 241 ? 24.035 -3.208 4.174 1.00 54.06 241 ALA A CA 1
ATOM 1855 C C . ALA A 1 241 ? 24.078 -3.858 2.782 1.00 54.06 241 ALA A C 1
ATOM 1857 O O . ALA A 1 241 ? 24.084 -3.156 1.775 1.00 54.06 241 ALA A O 1
ATOM 1858 N N . LEU A 1 242 ? 23.982 -5.191 2.709 1.00 57.34 242 LEU A N 1
ATOM 1859 C CA . LEU A 1 242 ? 23.915 -5.916 1.436 1.00 57.34 242 LEU A CA 1
ATOM 1860 C C . LEU A 1 242 ? 22.661 -5.573 0.614 1.00 57.34 242 LEU A C 1
ATOM 1862 O O . LEU A 1 242 ? 22.756 -5.392 -0.600 1.00 57.34 242 LEU A O 1
ATOM 1866 N N . ARG A 1 243 ? 21.489 -5.441 1.250 1.00 58.97 243 ARG A N 1
ATOM 1867 C CA . ARG A 1 243 ? 20.250 -5.036 0.559 1.00 58.97 243 ARG A CA 1
ATOM 1868 C C . ARG A 1 243 ? 20.313 -3.595 0.057 1.00 58.97 243 ARG A C 1
ATOM 1870 O O . ARG A 1 243 ? 19.857 -3.342 -1.052 1.00 58.97 243 ARG A O 1
ATOM 1877 N N . GLN A 1 244 ? 20.875 -2.672 0.837 1.00 53.66 244 GLN A N 1
ATOM 1878 C CA . GLN A 1 244 ? 21.064 -1.277 0.425 1.00 53.66 244 GLN A CA 1
ATOM 1879 C C . GLN A 1 244 ? 22.010 -1.184 -0.772 1.00 53.66 244 GLN A C 1
ATOM 1881 O O . GLN A 1 244 ? 21.633 -0.623 -1.795 1.00 53.66 244 GLN A O 1
ATOM 1886 N N . VAL A 1 245 ? 23.160 -1.866 -0.713 1.00 61.31 245 VAL A N 1
ATOM 1887 C CA . VAL A 1 245 ? 24.090 -1.966 -1.850 1.00 61.31 245 VAL A CA 1
ATOM 1888 C C . VAL A 1 245 ? 23.381 -2.522 -3.088 1.00 61.31 245 VAL A C 1
ATOM 1890 O O . VAL A 1 245 ? 23.549 -1.993 -4.183 1.00 61.31 245 VAL A O 1
ATOM 1893 N N . SER A 1 246 ? 22.521 -3.534 -2.932 1.00 76.75 246 SER A N 1
ATOM 1894 C CA . SER A 1 246 ? 21.735 -4.067 -4.050 1.00 76.75 246 SER A CA 1
ATOM 1895 C C . SER A 1 246 ? 20.689 -3.081 -4.590 1.00 76.75 246 SER A C 1
ATOM 1897 O O . SER A 1 246 ? 20.407 -3.120 -5.788 1.00 76.75 246 SER A O 1
ATOM 1899 N N . ARG A 1 247 ? 20.090 -2.224 -3.751 1.00 65.44 247 ARG A N 1
ATOM 1900 C CA . ARG A 1 247 ? 19.120 -1.199 -4.184 1.00 65.44 247 ARG A CA 1
ATOM 1901 C C . ARG A 1 247 ? 19.815 -0.057 -4.914 1.00 65.44 247 ARG A C 1
ATOM 1903 O O . ARG A 1 247 ? 19.331 0.332 -5.975 1.00 65.44 247 ARG A O 1
ATOM 1910 N N . ASP A 1 248 ? 20.937 0.421 -4.389 1.00 72.06 248 ASP A N 1
ATOM 1911 C CA . ASP A 1 248 ? 21.739 1.478 -5.008 1.00 72.06 248 ASP A CA 1
ATOM 1912 C C . ASP A 1 248 ? 22.295 1.020 -6.354 1.00 72.06 248 ASP A C 1
ATOM 1914 O O . ASP A 1 248 ? 22.173 1.727 -7.353 1.00 72.06 248 ASP A O 1
ATOM 1918 N N . GLN A 1 249 ? 22.806 -0.212 -6.416 1.00 79.56 249 GLN A N 1
ATOM 1919 C CA . GLN A 1 249 ? 23.264 -0.815 -7.663 1.00 79.56 249 GLN A CA 1
ATOM 1920 C C . GLN A 1 249 ? 22.140 -0.873 -8.706 1.00 79.56 249 GLN A C 1
ATOM 1922 O O . GLN A 1 249 ? 22.341 -0.513 -9.864 1.00 79.56 249 GLN A O 1
ATOM 1927 N N . LEU A 1 250 ? 20.932 -1.255 -8.289 1.00 73.44 250 LEU A N 1
ATOM 1928 C CA . LEU A 1 250 ? 19.777 -1.331 -9.179 1.00 73.44 250 LEU A CA 1
ATOM 1929 C C . LEU A 1 250 ? 19.291 0.063 -9.617 1.00 73.44 250 LEU A C 1
ATOM 1931 O O . LEU A 1 250 ? 18.907 0.239 -10.770 1.00 73.44 250 LEU A O 1
ATOM 1935 N N . ALA A 1 251 ? 19.356 1.073 -8.746 1.00 73.19 251 ALA A N 1
ATOM 1936 C CA . ALA A 1 251 ? 19.058 2.460 -9.106 1.00 73.19 251 ALA A CA 1
ATOM 1937 C C . ALA A 1 251 ? 20.069 3.021 -10.123 1.00 73.19 251 ALA A C 1
ATOM 1939 O O . ALA A 1 251 ? 19.673 3.680 -11.085 1.00 73.19 251 ALA A O 1
ATOM 1940 N N . ILE A 1 252 ? 21.358 2.713 -9.951 1.00 82.50 252 ILE A N 1
ATOM 1941 C CA . ILE A 1 252 ? 22.416 3.068 -10.905 1.00 82.50 252 ILE A CA 1
ATOM 1942 C C . ILE A 1 252 ? 22.169 2.383 -12.254 1.00 82.50 252 ILE A C 1
ATOM 1944 O O . ILE A 1 252 ? 22.223 3.044 -13.291 1.00 82.50 252 ILE A O 1
ATOM 1948 N N . GLU A 1 253 ? 21.852 1.085 -12.255 1.00 85.19 253 GLU A N 1
ATOM 1949 C CA . GLU A 1 253 ? 21.496 0.348 -13.475 1.00 85.19 253 GLU A CA 1
ATOM 1950 C C . GLU A 1 253 ? 20.287 0.971 -14.179 1.00 85.19 253 GLU A C 1
ATOM 1952 O O . GLU A 1 253 ? 20.327 1.188 -15.391 1.00 85.19 253 GLU A O 1
ATOM 1957 N N . ALA A 1 254 ? 19.234 1.312 -13.433 1.00 73.69 254 ALA A N 1
ATOM 1958 C CA . ALA A 1 254 ? 18.040 1.934 -13.993 1.00 73.69 254 ALA A CA 1
ATOM 1959 C C . ALA A 1 254 ? 18.370 3.282 -14.648 1.00 73.69 254 ALA A C 1
ATOM 1961 O O . ALA A 1 254 ? 18.016 3.510 -15.805 1.00 73.69 254 ALA A O 1
ATOM 1962 N N . ALA A 1 255 ? 19.132 4.137 -13.960 1.00 84.06 255 ALA A N 1
ATOM 1963 C CA . ALA A 1 255 ? 19.571 5.421 -14.498 1.00 84.06 255 ALA A CA 1
ATOM 1964 C C . ALA A 1 255 ? 20.419 5.261 -15.774 1.00 84.06 255 ALA A C 1
ATOM 1966 O O . ALA A 1 255 ? 20.252 6.018 -16.732 1.00 84.06 255 ALA A O 1
ATOM 1967 N N . GLN A 1 256 ? 21.301 4.257 -15.828 1.00 89.88 256 GLN A N 1
ATOM 1968 C CA . GLN A 1 256 ? 22.103 3.963 -17.020 1.00 89.88 256 GLN A CA 1
ATOM 1969 C C . GLN A 1 256 ? 21.249 3.485 -18.201 1.00 89.88 256 GLN A C 1
ATOM 1971 O O . GLN A 1 256 ? 21.488 3.907 -19.337 1.00 89.88 256 GLN A O 1
ATOM 1976 N N . VAL A 1 257 ? 20.261 2.620 -17.947 1.00 89.12 257 VAL A N 1
ATOM 1977 C CA . VAL A 1 257 ? 19.324 2.139 -18.974 1.00 89.12 257 VAL A CA 1
ATOM 1978 C C . VAL A 1 257 ? 18.483 3.296 -19.514 1.00 89.12 257 VAL A C 1
ATOM 1980 O O . VAL A 1 257 ? 18.374 3.432 -20.732 1.00 89.12 257 VAL A O 1
ATOM 1983 N N . HIS A 1 258 ? 17.978 4.176 -18.649 1.00 86.00 258 HIS A N 1
ATOM 1984 C CA . HIS A 1 258 ? 17.230 5.366 -19.062 1.00 86.00 258 HIS A CA 1
ATOM 1985 C C . HIS A 1 258 ? 18.071 6.346 -19.879 1.00 86.00 258 HIS A C 1
ATOM 1987 O O . HIS A 1 258 ? 17.672 6.726 -20.976 1.00 86.00 258 HIS A O 1
ATOM 1993 N N . ALA A 1 259 ? 19.278 6.685 -19.422 1.00 90.88 259 ALA A N 1
ATOM 1994 C CA . ALA A 1 259 ? 20.164 7.571 -20.176 1.00 90.88 259 ALA A CA 1
ATOM 1995 C C . ALA A 1 259 ? 20.504 7.004 -21.570 1.00 90.88 259 ALA A C 1
ATOM 1997 O O . ALA A 1 259 ? 20.653 7.748 -22.542 1.00 90.88 259 ALA A O 1
ATOM 1998 N N . ALA A 1 260 ? 20.627 5.677 -21.687 1.00 91.62 260 ALA A N 1
ATOM 1999 C CA . ALA A 1 260 ? 20.820 5.015 -22.971 1.00 91.62 260 ALA A CA 1
ATOM 2000 C C . ALA A 1 260 ? 19.553 5.050 -23.843 1.00 91.62 260 ALA A C 1
ATOM 2002 O O . ALA A 1 260 ? 19.666 5.293 -25.046 1.00 91.62 260 ALA A O 1
ATOM 2003 N N . TYR A 1 261 ? 18.374 4.842 -23.251 1.00 92.06 261 TYR A N 1
ATOM 2004 C CA . TYR A 1 261 ? 17.086 4.963 -23.933 1.00 92.06 261 TYR A CA 1
ATOM 2005 C C . TYR A 1 261 ? 16.905 6.368 -24.520 1.00 92.06 261 TYR A C 1
ATOM 2007 O O . TYR A 1 261 ? 16.710 6.501 -25.727 1.00 92.06 261 TYR A O 1
ATOM 2015 N N . ASP A 1 262 ? 17.076 7.412 -23.706 1.00 90.19 262 ASP A N 1
ATOM 2016 C CA . ASP A 1 262 ? 16.898 8.811 -24.114 1.00 90.19 262 ASP A CA 1
ATOM 2017 C C . ASP A 1 262 ? 17.834 9.198 -25.264 1.00 90.19 262 ASP A C 1
ATOM 2019 O O . ASP A 1 262 ? 17.429 9.871 -26.214 1.00 90.19 262 ASP A O 1
ATOM 2023 N N . ARG A 1 263 ? 19.086 8.721 -25.225 1.00 96.00 263 ARG A N 1
ATOM 2024 C CA . ARG A 1 263 ? 20.061 8.941 -26.301 1.00 96.00 263 ARG A CA 1
ATOM 2025 C C . ARG A 1 263 ? 19.608 8.314 -27.620 1.00 96.00 263 ARG A C 1
ATOM 2027 O O . ARG A 1 263 ? 19.649 8.978 -28.652 1.00 96.00 263 ARG A O 1
ATOM 2034 N N . LEU A 1 264 ? 19.179 7.053 -27.593 1.00 93.19 264 LEU A N 1
ATOM 2035 C CA . LEU A 1 264 ? 18.722 6.337 -28.790 1.00 93.19 264 LEU A CA 1
ATOM 2036 C C . LEU A 1 264 ? 17.396 6.903 -29.319 1.00 93.19 264 LEU A C 1
ATOM 2038 O O . LEU A 1 264 ? 17.177 6.946 -30.531 1.00 93.19 264 LEU A O 1
ATOM 2042 N N . TYR A 1 265 ? 16.538 7.385 -28.423 1.00 91.00 265 TYR A N 1
ATOM 2043 C CA . TYR A 1 265 ? 15.299 8.065 -28.777 1.00 91.00 265 TYR A CA 1
ATOM 2044 C C . TYR A 1 265 ? 15.568 9.414 -29.461 1.00 91.00 265 TYR A C 1
ATOM 2046 O O . TYR A 1 265 ? 14.965 9.721 -30.490 1.00 91.00 265 TYR A O 1
ATOM 2054 N N . ALA A 1 266 ? 16.535 10.194 -28.963 1.00 93.38 266 ALA A N 1
ATOM 2055 C CA . ALA A 1 266 ? 16.963 11.449 -29.588 1.00 93.38 266 ALA A CA 1
ATOM 2056 C C . ALA A 1 266 ? 17.545 11.249 -31.003 1.00 93.38 266 ALA A C 1
ATOM 2058 O O . ALA A 1 266 ? 17.399 12.122 -31.860 1.00 93.38 266 ALA A O 1
ATOM 2059 N N . GLU A 1 267 ? 18.131 10.080 -31.282 1.00 96.62 267 GLU A N 1
ATOM 2060 C CA . GLU A 1 267 ? 18.576 9.661 -32.622 1.00 96.62 267 GLU A CA 1
ATOM 2061 C C . GLU A 1 267 ? 17.411 9.310 -33.576 1.00 96.62 267 GLU A C 1
ATOM 2063 O O . GLU A 1 267 ? 17.650 8.932 -34.721 1.00 96.62 267 GLU A O 1
ATOM 2068 N N . ARG A 1 268 ? 16.149 9.456 -33.136 1.00 94.75 268 ARG A N 1
ATOM 2069 C CA . ARG A 1 268 ? 14.923 9.105 -33.879 1.00 94.75 268 ARG A CA 1
ATOM 2070 C C . ARG A 1 268 ? 14.867 7.640 -34.316 1.00 94.75 268 ARG A C 1
ATOM 2072 O O . ARG A 1 268 ? 14.265 7.322 -35.343 1.00 94.75 268 ARG A O 1
ATOM 2079 N N . ARG A 1 269 ? 15.479 6.740 -33.544 1.00 92.75 269 ARG A N 1
ATOM 2080 C CA . ARG A 1 269 ? 15.347 5.301 -33.787 1.00 92.75 269 ARG A CA 1
ATOM 2081 C C . ARG A 1 269 ? 13.925 4.841 -33.463 1.00 92.75 269 ARG A C 1
ATOM 2083 O O . ARG A 1 269 ? 13.327 5.349 -32.513 1.00 92.75 269 ARG A O 1
ATOM 2090 N N . PRO A 1 270 ? 13.367 3.880 -34.213 1.00 93.88 270 PRO A N 1
ATOM 2091 C CA . PRO A 1 270 ? 12.087 3.291 -33.855 1.00 93.88 270 PRO A CA 1
ATOM 2092 C C . PRO A 1 270 ? 12.210 2.530 -32.525 1.00 93.88 270 PRO A C 1
ATOM 2094 O O . PRO A 1 270 ? 13.212 1.868 -32.262 1.00 93.88 270 PRO A O 1
ATOM 2097 N N . GLU A 1 271 ? 11.172 2.596 -31.689 1.00 86.88 271 GLU A N 1
ATOM 2098 C CA . GLU A 1 271 ? 11.186 2.092 -30.304 1.00 86.88 271 GLU A CA 1
ATOM 2099 C C . GLU A 1 271 ? 11.629 0.623 -30.184 1.00 86.88 271 GLU A C 1
ATOM 2101 O O . GLU A 1 271 ? 12.403 0.267 -29.296 1.00 86.88 271 GLU A O 1
ATOM 2106 N N . HIS A 1 272 ? 11.220 -0.232 -31.125 1.00 90.25 272 HIS A N 1
ATOM 2107 C CA . HIS A 1 272 ? 11.624 -1.639 -31.130 1.00 90.25 272 HIS A CA 1
ATOM 2108 C C . HIS A 1 272 ? 13.146 -1.833 -31.297 1.00 90.25 272 HIS A C 1
ATOM 2110 O O . HIS A 1 272 ? 13.716 -2.726 -30.667 1.00 90.25 272 HIS A O 1
ATOM 2116 N N . GLU A 1 273 ? 13.825 -0.989 -32.083 1.00 92.00 273 GLU A N 1
ATOM 2117 C CA . GLU A 1 273 ? 15.288 -1.022 -32.230 1.00 92.00 273 GLU A CA 1
ATOM 2118 C C . GLU A 1 273 ? 15.990 -0.521 -30.967 1.00 92.00 273 GLU A C 1
ATOM 2120 O O . GLU A 1 273 ? 17.025 -1.068 -30.574 1.00 92.00 273 GLU A O 1
ATOM 2125 N N . ILE A 1 274 ? 15.415 0.489 -30.302 1.00 90.25 274 ILE A N 1
ATOM 2126 C CA . ILE A 1 274 ? 15.906 0.986 -29.010 1.00 90.25 274 ILE A CA 1
ATOM 2127 C C . ILE A 1 274 ? 15.891 -0.157 -27.992 1.00 90.25 274 ILE A C 1
ATOM 2129 O O . ILE A 1 274 ? 16.922 -0.464 -27.392 1.00 90.25 274 ILE A O 1
ATOM 2133 N N . MET A 1 275 ? 14.757 -0.850 -27.861 1.00 89.56 275 MET A N 1
ATOM 2134 C CA . MET A 1 275 ? 14.604 -1.960 -26.920 1.00 89.56 275 MET A CA 1
ATOM 2135 C C . MET A 1 275 ? 15.556 -3.118 -27.222 1.00 89.56 275 MET A C 1
ATOM 2137 O O . MET A 1 275 ? 16.229 -3.597 -26.310 1.00 89.56 275 MET A O 1
ATOM 2141 N N . GLN A 1 276 ? 15.692 -3.536 -28.485 1.00 89.44 276 GLN A N 1
ATOM 2142 C CA . GLN A 1 276 ? 16.655 -4.586 -28.844 1.00 89.44 276 GLN A CA 1
ATOM 2143 C C . GLN A 1 276 ? 18.099 -4.184 -28.524 1.00 89.44 276 GLN A C 1
ATOM 2145 O O . GLN A 1 276 ? 18.865 -4.998 -28.004 1.00 89.44 276 GLN A O 1
ATOM 2150 N N . THR A 1 277 ? 18.459 -2.922 -28.768 1.00 92.06 277 THR A N 1
ATOM 2151 C CA . THR A 1 277 ? 19.795 -2.395 -28.455 1.00 92.06 277 THR A CA 1
ATOM 2152 C C . THR A 1 277 ? 20.062 -2.413 -26.949 1.00 92.06 277 THR A C 1
ATOM 2154 O O . THR A 1 277 ? 21.136 -2.836 -26.517 1.00 92.06 277 THR A O 1
ATOM 2157 N N . LEU A 1 278 ? 19.086 -2.000 -26.134 1.00 91.12 278 LEU A N 1
ATOM 2158 C CA . LEU A 1 278 ? 19.202 -2.021 -24.674 1.00 91.12 278 LEU A CA 1
ATOM 2159 C C . LEU A 1 278 ? 19.317 -3.448 -24.132 1.00 91.12 278 LEU A C 1
ATOM 2161 O O . LEU A 1 278 ? 20.189 -3.710 -23.306 1.00 91.12 278 LEU A O 1
ATOM 2165 N N . ILE A 1 279 ? 18.509 -4.382 -24.639 1.00 88.00 279 ILE A N 1
ATOM 2166 C CA . ILE A 1 279 ? 18.549 -5.800 -24.249 1.00 88.00 279 ILE A CA 1
ATOM 2167 C C . ILE A 1 279 ? 19.903 -6.427 -24.600 1.00 88.00 279 ILE A C 1
ATOM 2169 O O . ILE A 1 279 ? 20.505 -7.103 -23.761 1.00 88.00 279 ILE A O 1
ATOM 2173 N N . ALA A 1 280 ? 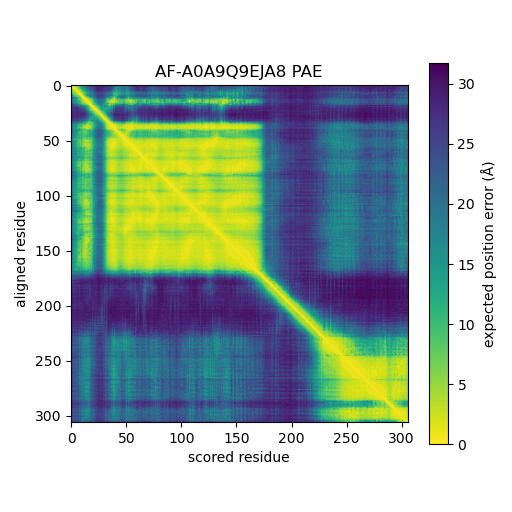20.415 -6.180 -25.809 1.00 89.19 280 ALA A N 1
ATOM 2174 C CA . ALA A 1 280 ? 21.715 -6.687 -26.249 1.00 89.19 280 ALA A CA 1
ATOM 2175 C C . ALA A 1 280 ? 22.865 -6.126 -25.401 1.00 89.19 280 ALA A C 1
ATOM 2177 O O . ALA A 1 280 ? 23.772 -6.865 -25.002 1.00 89.19 280 ALA A O 1
ATOM 2178 N N . ARG A 1 281 ? 22.808 -4.828 -25.072 1.00 90.62 281 ARG A N 1
ATOM 2179 C CA . ARG A 1 281 ? 23.799 -4.176 -24.211 1.00 90.62 281 ARG A CA 1
ATOM 2180 C C . ARG A 1 281 ? 23.749 -4.719 -22.784 1.00 90.62 281 ARG A C 1
ATOM 2182 O O . ARG A 1 281 ? 24.800 -5.049 -22.244 1.00 90.62 281 ARG A O 1
ATOM 2189 N N . TYR A 1 282 ? 22.552 -4.866 -22.214 1.00 86.94 282 TYR A N 1
ATOM 2190 C CA . TYR A 1 282 ? 22.357 -5.398 -20.862 1.00 86.94 282 TYR A CA 1
ATOM 2191 C C . TYR A 1 282 ? 22.837 -6.849 -20.751 1.00 86.94 282 TYR A C 1
ATOM 2193 O O . TYR A 1 282 ? 23.540 -7.199 -19.805 1.00 86.94 282 TYR A O 1
ATOM 2201 N N . SER A 1 283 ? 22.530 -7.675 -21.755 1.00 86.56 283 SER A N 1
ATOM 2202 C CA . SER A 1 283 ? 22.990 -9.070 -21.828 1.00 86.56 283 SER A CA 1
ATOM 2203 C C . SER A 1 283 ? 24.516 -9.171 -21.903 1.00 86.56 283 SER A C 1
ATOM 2205 O O . SER A 1 283 ? 25.116 -10.038 -21.274 1.00 86.56 283 SER A O 1
ATOM 2207 N N . SER A 1 284 ? 25.159 -8.262 -22.643 1.00 88.06 284 SER A N 1
ATOM 2208 C CA . SER A 1 284 ? 26.618 -8.248 -22.798 1.00 88.06 284 SER A CA 1
ATOM 2209 C C . SER A 1 284 ? 27.352 -7.853 -21.512 1.00 88.06 284 SER A C 1
ATOM 2211 O O . SER A 1 284 ? 28.456 -8.335 -21.277 1.00 88.06 284 SER A O 1
ATOM 2213 N N . SER A 1 285 ? 26.764 -6.992 -20.672 1.00 85.25 285 SER A N 1
ATOM 2214 C CA . SER A 1 285 ? 27.403 -6.540 -19.427 1.00 85.25 285 SER A CA 1
ATOM 2215 C C . SER A 1 285 ? 27.186 -7.479 -18.237 1.00 85.25 285 SER A C 1
ATOM 2217 O O . SER A 1 285 ? 27.975 -7.426 -17.299 1.00 85.25 285 SER A O 1
ATOM 2219 N N . HIS A 1 286 ? 26.156 -8.332 -18.266 1.00 85.06 286 HIS A N 1
ATOM 2220 C CA . HIS A 1 286 ? 25.771 -9.181 -17.127 1.00 85.06 286 HIS A CA 1
ATOM 2221 C C . HIS A 1 286 ? 25.980 -10.693 -17.352 1.00 85.06 286 HIS A C 1
ATOM 2223 O O . HIS A 1 286 ? 25.721 -11.490 -16.451 1.00 85.06 286 HIS A O 1
ATOM 2229 N N . GLY A 1 287 ? 26.499 -11.096 -18.517 1.00 79.00 287 GLY A N 1
ATOM 2230 C CA . GLY A 1 287 ? 26.862 -12.483 -18.818 1.00 79.00 287 GLY A CA 1
ATOM 2231 C C . GLY A 1 287 ? 25.678 -13.412 -19.129 1.00 79.00 287 GLY A C 1
ATOM 2232 O O . GLY A 1 287 ? 24.506 -13.041 -19.058 1.00 79.00 287 GLY A O 1
ATOM 2233 N N . ASP A 1 288 ? 25.994 -14.658 -19.500 1.00 59.31 288 ASP A N 1
ATOM 2234 C CA . ASP A 1 288 ? 25.036 -15.606 -20.092 1.00 59.31 288 ASP A CA 1
ATOM 2235 C C . ASP A 1 288 ? 23.907 -16.058 -19.153 1.00 59.31 288 ASP A C 1
ATOM 2237 O O . ASP A 1 288 ? 22.838 -16.433 -19.635 1.00 59.31 288 ASP A O 1
ATOM 2241 N N . MET A 1 289 ? 24.093 -15.965 -17.829 1.00 49.56 289 MET A N 1
ATOM 2242 C CA . MET A 1 289 ? 23.085 -16.389 -16.844 1.00 49.56 289 MET A CA 1
ATOM 2243 C C . MET A 1 289 ? 21.788 -15.564 -16.884 1.00 49.56 289 MET A C 1
ATOM 2245 O O . MET A 1 289 ? 20.762 -16.050 -16.417 1.00 49.56 289 MET A O 1
ATOM 2249 N N . LEU A 1 290 ? 21.800 -14.356 -17.461 1.00 57.12 290 LEU A N 1
ATOM 2250 C CA . LEU A 1 290 ? 20.636 -13.459 -17.502 1.00 57.12 290 LEU A CA 1
ATOM 2251 C C . LEU A 1 290 ? 20.071 -13.236 -18.913 1.00 57.12 290 LEU A C 1
ATOM 2253 O O . LEU A 1 290 ? 19.121 -12.472 -19.077 1.00 57.12 290 LEU A O 1
ATOM 2257 N N . ARG A 1 291 ? 20.593 -13.921 -19.943 1.00 56.12 291 ARG A N 1
ATOM 2258 C CA . ARG A 1 291 ? 20.130 -13.738 -21.336 1.00 56.12 291 ARG A CA 1
ATOM 2259 C C . ARG A 1 291 ? 18.635 -13.998 -21.518 1.00 56.12 291 ARG A C 1
ATOM 2261 O O . ARG A 1 291 ? 17.996 -13.300 -22.297 1.00 56.12 291 ARG A O 1
ATOM 2268 N N . ASN A 1 292 ? 18.082 -14.965 -20.786 1.00 58.97 292 ASN A N 1
ATOM 2269 C CA . ASN A 1 292 ? 16.666 -15.324 -20.895 1.00 58.97 292 ASN A CA 1
ATOM 2270 C C . ASN A 1 292 ? 15.728 -14.313 -20.212 1.00 58.97 292 ASN A C 1
ATOM 2272 O O . ASN A 1 292 ? 14.529 -14.358 -20.463 1.00 58.97 292 ASN A O 1
ATOM 2276 N N . ASP A 1 293 ? 16.263 -13.396 -19.397 1.00 78.94 293 ASP A N 1
ATOM 2277 C CA . ASP A 1 293 ? 15.475 -12.443 -18.601 1.00 78.94 293 ASP A CA 1
ATOM 2278 C C . ASP A 1 293 ? 15.853 -10.969 -18.854 1.00 78.94 293 ASP A C 1
ATOM 2280 O O . ASP A 1 293 ? 15.234 -10.044 -18.330 1.00 78.94 293 ASP A O 1
ATOM 2284 N N . ALA A 1 294 ? 16.843 -10.712 -19.715 1.00 79.81 294 ALA A N 1
ATOM 2285 C CA . ALA A 1 294 ? 17.319 -9.363 -20.021 1.00 79.81 294 ALA A CA 1
ATOM 2286 C C . ALA A 1 294 ? 16.204 -8.442 -20.550 1.00 79.81 294 ALA A C 1
ATOM 2288 O O . ALA A 1 294 ? 16.181 -7.255 -20.233 1.00 79.81 294 ALA A O 1
ATOM 2289 N N . ALA A 1 295 ? 15.249 -8.985 -21.311 1.00 79.19 295 ALA A N 1
ATOM 2290 C CA . ALA A 1 295 ? 14.088 -8.239 -21.792 1.00 79.19 295 ALA A CA 1
ATOM 2291 C C . ALA A 1 295 ? 13.174 -7.771 -20.650 1.00 79.19 295 ALA A C 1
ATOM 2293 O O . ALA A 1 295 ? 12.832 -6.589 -20.587 1.00 79.19 295 ALA A O 1
ATOM 2294 N N . ALA A 1 296 ? 12.817 -8.671 -19.729 1.00 74.44 296 ALA A N 1
ATOM 2295 C CA . ALA A 1 296 ? 11.976 -8.331 -18.586 1.00 74.44 296 ALA A CA 1
ATOM 2296 C C . ALA A 1 296 ? 12.702 -7.374 -17.635 1.00 74.44 296 ALA A C 1
ATOM 2298 O O . ALA A 1 296 ? 12.101 -6.429 -17.128 1.00 74.44 296 ALA A O 1
ATOM 2299 N N . ARG A 1 297 ? 14.015 -7.556 -17.459 1.00 80.62 297 ARG A N 1
ATOM 2300 C CA . ARG A 1 297 ? 14.835 -6.689 -16.616 1.00 80.62 297 ARG A CA 1
ATOM 2301 C C . ARG A 1 297 ? 14.968 -5.277 -17.178 1.00 80.62 297 ARG A C 1
ATOM 2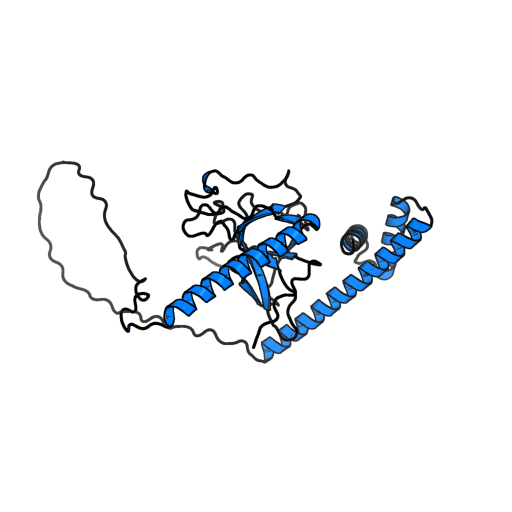303 O O . ARG A 1 297 ? 14.795 -4.325 -16.427 1.00 80.62 297 ARG A O 1
ATOM 2310 N N . VAL A 1 298 ? 15.210 -5.116 -18.481 1.00 81.75 298 VAL A N 1
ATOM 2311 C CA . VAL A 1 298 ? 15.224 -3.789 -19.126 1.00 81.75 298 VAL A CA 1
ATOM 2312 C C . VAL A 1 298 ? 13.849 -3.126 -19.032 1.00 81.75 298 VAL A C 1
ATOM 2314 O O . VAL A 1 298 ? 13.775 -1.953 -18.676 1.00 81.75 298 VAL A O 1
ATOM 2317 N N . ALA A 1 299 ? 12.762 -3.866 -19.276 1.00 79.00 299 ALA A N 1
ATOM 2318 C CA . ALA A 1 299 ? 11.405 -3.339 -19.126 1.00 79.00 299 ALA A CA 1
ATOM 2319 C C . ALA A 1 299 ? 11.122 -2.875 -17.686 1.00 79.00 299 ALA A C 1
ATOM 2321 O O . ALA A 1 299 ? 10.614 -1.775 -17.480 1.00 79.00 299 ALA A O 1
ATOM 2322 N N . TYR A 1 300 ? 11.514 -3.674 -16.693 1.00 73.62 300 TYR A N 1
ATOM 2323 C CA . TYR A 1 300 ? 11.402 -3.327 -15.278 1.00 73.62 300 TYR A CA 1
ATOM 2324 C C . TYR A 1 300 ? 12.219 -2.078 -14.917 1.00 73.62 300 TYR A C 1
ATOM 2326 O O . TYR A 1 300 ? 11.715 -1.177 -14.250 1.00 73.62 300 TYR A O 1
ATOM 2334 N N . LEU A 1 301 ? 13.469 -1.988 -15.384 1.00 73.75 301 LEU A N 1
ATOM 2335 C CA . LEU A 1 301 ? 14.335 -0.834 -15.126 1.00 73.75 301 LEU A CA 1
ATOM 2336 C C . LEU A 1 301 ? 13.774 0.453 -15.750 1.00 73.75 301 LEU A C 1
ATOM 2338 O O . LEU A 1 301 ? 13.855 1.501 -15.114 1.00 73.75 301 LEU A O 1
ATOM 2342 N N . LEU A 1 302 ? 13.154 0.362 -16.932 1.00 77.38 302 LEU A N 1
ATOM 2343 C CA . LEU A 1 302 ? 12.488 1.494 -17.588 1.00 77.38 302 LEU A CA 1
ATOM 2344 C C . LEU A 1 302 ? 11.210 1.956 -16.859 1.00 77.38 302 LEU A C 1
ATOM 2346 O O . LEU A 1 302 ? 10.865 3.138 -16.877 1.00 77.38 302 LEU A O 1
ATOM 2350 N N . GLN A 1 303 ? 10.504 1.039 -16.194 1.00 72.31 303 GLN A N 1
ATOM 2351 C CA . GLN A 1 303 ? 9.304 1.353 -15.406 1.00 72.31 303 GLN A CA 1
ATOM 2352 C C . GLN A 1 303 ? 9.618 1.985 -14.044 1.00 72.31 303 GLN A C 1
ATOM 2354 O O . GLN A 1 303 ? 8.733 2.570 -13.430 1.00 72.31 303 GLN A O 1
ATOM 2359 N N . ARG A 1 304 ? 10.852 1.851 -13.542 1.00 66.19 304 ARG A N 1
ATOM 2360 C CA . ARG A 1 304 ? 11.201 2.220 -12.162 1.00 66.19 304 ARG A CA 1
ATOM 2361 C C . ARG A 1 304 ? 11.606 3.687 -11.979 1.00 66.19 304 ARG A C 1
ATOM 2363 O O . ARG A 1 304 ? 11.618 4.154 -10.844 1.00 66.19 304 ARG A O 1
ATOM 2370 N N . THR A 1 305 ? 11.962 4.408 -13.046 1.00 58.09 305 THR A N 1
ATOM 2371 C CA . THR A 1 305 ? 12.354 5.834 -12.942 1.00 58.09 305 THR A CA 1
ATOM 2372 C C . THR A 1 305 ? 11.438 6.805 -13.690 1.00 58.09 305 THR A C 1
ATOM 2374 O O . THR A 1 305 ? 11.716 8.003 -13.715 1.00 58.09 305 THR A O 1
ATOM 2377 N N . SER A 1 306 ? 10.335 6.300 -14.256 1.00 46.94 306 SER A N 1
ATOM 2378 C CA . SER A 1 306 ? 9.256 7.100 -14.856 1.00 46.94 306 SER A CA 1
ATOM 2379 C C . SER A 1 306 ? 8.112 7.359 -13.875 1.00 46.94 306 SER A C 1
ATOM 2381 O O . SER A 1 306 ? 7.475 8.430 -14.019 1.00 46.94 306 SER A O 1
#

Secondary structure (DSSP, 8-state):
---------TT--EEEEE------SS-S--------EEEE-SPPPTT-SEEEEEEEE-TTTTGGGSTT--GGGEEEEEETTSSSSPPPPGGGSPPTT-----S-PEEEEESSTT----TT-EEESS--EEEETT--EEEEEEE-HHHHHHHHHHHHHHHHHHHHHHHHHHHGGGS--------------------------------------PPP---------PPPPHHHHHHHHHHHHHHHHHHHHHHHHHHHHHHHHHHHHHTT--HHHHHHHHHHHHHHHH-GGGTTTHHHHHHHHHHS--

InterPro domains:
  IPR046497 Domain of unknown function DUF6590 [PF20233] (27-151)

pLDDT: mean 73.52, std 22.18, range [28.17, 98.38]

Solvent-accessible surface area (backbone atoms only — not comparable to full-atom values): 18977 Å² total; per-residue (Å²): 137,83,82,86,76,84,70,65,58,81,85,70,42,36,29,36,25,46,67,88,82,82,89,83,85,81,94,68,88,80,78,78,76,72,78,49,32,32,37,40,52,38,81,56,55,92,91,52,68,37,29,47,24,30,41,45,41,28,68,90,73,47,30,61,47,50,88,91,54,66,36,54,33,25,27,47,34,39,32,65,91,42,98,61,76,72,79,79,52,83,68,45,50,52,57,95,93,51,59,41,49,44,90,65,58,34,39,23,41,45,73,44,92,85,54,70,61,54,84,33,23,25,39,35,50,73,56,72,38,78,43,56,60,86,63,72,63,43,78,46,25,32,51,28,79,88,23,39,66,53,50,55,50,53,40,52,52,38,52,51,54,53,51,54,54,54,51,53,64,57,62,67,68,76,68,86,75,98,76,78,94,81,88,84,83,90,76,85,84,80,85,87,86,84,91,75,93,80,92,78,82,85,82,90,83,82,91,82,90,79,84,86,81,90,78,85,85,82,79,79,80,81,77,76,80,78,75,83,50,77,65,54,55,52,52,46,52,53,53,47,52,53,51,49,53,53,49,52,51,49,51,52,50,23,52,52,52,46,57,50,48,54,53,42,49,74,70,67,48,58,68,71,60,47,51,51,51,51,29,54,53,52,27,69,75,67,40,81,91,40,55,93,44,24,61,62,51,51,53,49,34,58,62,71,81,113